Protein 1UUF (pdb70)

Solvent-accessible surface area: 14751 Å² total

Radius of gyration: 19.82 Å; Cα contacts (8 Å, |Δi|>4): 837; chains: 1; bounding box: 58×43×38 Å

B-factor: mean 20.44, std 9.63, range [7.84, 55.76]

Nearest PDB structures (foldseek):
  1uuf-assembly1_A-2  TM=1.003E+00  e=2.269E-80  Escherichia coli K-12
  3two-assembly1_A  TM=9.175E-01  e=3.185E-41  Helicobacter pylori 51
  5h82-assembly1_A  TM=9.404E-01  e=6.964E-40  Catharanthus roseus
  7c2o-assembly1_B  TM=9.247E-01  e=2.073E-38  Candida parapsilosis
  1piw-assembly1_A  TM=9.003E-01  e=1.075E-36  Saccharomyces cerevisiae

Secondary structure (P-SEA, 3-state):
cbbbbbccccccccccccccccccccbbbbcccbbbbcaaaaaaaccccccccccbbbbcbbbbbbcccccccccccccccccccccccccccccccccccccccccccccccccccccccbbbcccccccccccccbbbbccccccccccccccccccaaaaaaaaacccccbbbbbccccaaaaaaaaaaaaaccbbbbbbccccaaaaaaaaccccccccccaaaaaaacccccbbbbccccccaaaaaaaaccccbbbbbcccccaaaaaaccccccccccccaaaaaaaaaaaaaaccccbbbbbcccaaaaaaaaaaacccccbbbbcccccc

Foldseek 3Di:
DWFWFAFALPGFIDIDDDDADDAAQQKWKWFWQKFWDDVVLNCQSHPPPPLHDPRAADTFLTWGFTCQHHNNHDPDDGGFIKHAGQFQDAPCPDPCNVVLFRVPGPQTQTQFRGADPDPPGTHHHDRARMYMGRVLRMAGFPAPPVCRQLASLCRFLVQLLLVVCVVLPQAAPFEEEEEDDASNRLNNQLNSQLRHHQYEYEAQDPVCQVVSVVSRHNYYANVVDPVRLVVQFQPHQEYEYADQDDDPVASVLRSHHQQHEYEYRHVHDVVSCVVRVYYYYYTGRGGRVVSNVSSVSCNVVVHGADEDEDESVCVSVVSVCSVVCNTSYIYMYRSVNSD

InterPro domains:
  IPR002328 Alcohol dehydrogenase, zinc-type, conserved site [PS00059] (61-75)
  IPR011032 GroES-like superfamily [SSF50129] (4-171)
  IPR013149 Alcohol dehydrogenase-like, C-terminal [PF00107] (185-308)
  IPR013154 Alcohol dehydrogenase-like, N-terminal [PF08240] (26-143)
  IPR020843 Enoylreductase domain [SM00829] (7-342)
  IPR029752 D-isomer specific 2-hydroxyacid dehydrogenase, NAD-binding domain conserved site 1 [PS00065] (178-205)
  IPR036291 NAD(P)-binding domain superfamily [SSF51735] (151-312)
  IPR047109 Cinnamyl alcohol dehydrogenase-like [PTHR42683] (8-344)
  IPR047109 Cinnamyl alcohol dehydrogenase-like [cd05283] (4-343)

Structure (mmCIF, N/CA/C/O backbone):
data_1UUF
#
_entry.id   1UUF
#
_cell.length_a   69.536
_cell.length_b   78.805
_cell.length_c   70.685
_cell.angle_alpha   90.00
_cell.angle_beta   109.60
_cell.angle_gamma   90.00
#
_symmetry.space_group_name_H-M   'C 1 2 1'
#
loop_
_entity.id
_entity.type
_entity.pdbx_description
1 polymer 'ZINC-TYPE ALCOHOL DEHYDROGENASE-LIKE PROTEIN YAHK'
2 non-polymer 'ZINC ION'
3 water water
#
loop_
_atom_site.group_PDB
_atom_site.id
_atom_site.type_symbol
_atom_site.label_atom_id
_atom_site.label_alt_id
_atom_site.label_comp_id
_atom_site.label_asym_id
_atom_site.label_entity_id
_atom_site.label_seq_id
_atom_site.pdbx_PDB_ins_code
_atom_site.Cartn_x
_atom_site.Cartn_y
_atom_site.Cartn_z
_atom_site.occupancy
_atom_site.B_iso_or_equiv
_atom_site.auth_seq_id
_atom_site.auth_comp_id
_atom_site.auth_asym_id
_atom_site.auth_atom_id
_atom_site.pdbx_PDB_model_num
ATOM 1 N N . ILE A 1 23 ? -41.597 10.747 19.447 1.00 27.69 3 ILE A N 1
ATOM 2 C CA . ILE A 1 23 ? -40.144 10.477 19.666 1.00 24.48 3 ILE A CA 1
ATOM 3 C C . ILE A 1 23 ? -39.356 11.771 19.850 1.00 23.32 3 ILE A C 1
ATOM 4 O O . ILE A 1 23 ? -39.189 12.557 18.916 1.00 22.28 3 ILE A O 1
ATOM 9 N N . LYS A 1 24 ? -38.871 11.984 21.069 1.00 21.76 4 LYS A N 1
ATOM 10 C CA . LYS A 1 24 ? -38.114 13.184 21.383 1.00 21.16 4 LYS A CA 1
ATOM 11 C C . LYS A 1 24 ? -36.686 13.130 20.867 1.00 20.54 4 LYS A C 1
ATOM 12 O O . LYS A 1 24 ? -36.076 12.063 20.782 1.00 20.53 4 LYS A O 1
ATOM 18 N N . ALA A 1 25 ? -36.164 14.299 20.521 1.00 19.09 5 ALA A N 1
ATOM 19 C CA . ALA A 1 25 ? -34.812 14.420 20.009 1.00 19.49 5 ALA A CA 1
ATOM 20 C C . ALA A 1 25 ? -34.321 15.843 20.203 1.00 20.79 5 ALA A C 1
ATOM 21 O O . ALA A 1 25 ? -35.048 16.708 20.702 1.00 21.84 5 ALA A O 1
ATOM 23 N N . VAL A 1 26 ? -33.076 16.075 19.813 1.00 19.92 6 VAL A N 1
ATOM 24 C CA . VAL A 1 26 ? -32.470 17.391 19.900 1.00 20.31 6 VAL A CA 1
ATOM 25 C C . VAL A 1 26 ? -31.810 17.656 18.554 1.00 20.86 6 VAL A C 1
ATOM 26 O O . VAL A 1 26 ? -31.030 16.840 18.067 1.00 19.84 6 VAL A O 1
ATOM 30 N N . GLY A 1 27 ? -32.143 18.789 17.947 1.00 19.87 7 GLY A N 1
ATOM 31 C CA . GLY A 1 27 ? -31.570 19.129 16.658 1.00 20.76 7 GLY A CA 1
ATOM 32 C C . GLY A 1 27 ? -31.596 20.622 16.406 1.00 21.77 7 GLY A C 1
ATOM 33 O O . GLY A 1 27 ? -32.002 21.396 17.275 1.00 22.54 7 GLY A O 1
ATOM 34 N N . ALA A 1 28 ? -31.172 21.028 15.214 1.00 21.27 8 ALA A N 1
ATOM 35 C CA . ALA A 1 28 ? -31.141 22.440 14.853 1.00 23.05 8 ALA A CA 1
ATOM 36 C C . ALA A 1 28 ? -32.019 22.733 13.642 1.00 24.96 8 ALA A C 1
ATOM 37 O O . ALA A 1 28 ? -32.223 21.870 12.790 1.00 24.29 8 ALA A O 1
ATOM 39 N N . TYR A 1 29 ? -32.537 23.955 13.572 1.00 26.72 9 TYR A N 1
ATOM 40 C CA . TYR A 1 29 ? -33.376 24.364 12.453 1.00 29.28 9 TYR A CA 1
ATOM 41 C C . TYR A 1 29 ? -32.572 25.141 11.409 1.00 30.82 9 TYR A C 1
ATOM 42 O O . TYR A 1 29 ? -32.968 25.221 10.245 1.00 32.51 9 TYR A O 1
ATOM 51 N N . SER A 1 30 ? -31.445 25.711 11.829 1.00 32.07 10 SER A N 1
ATOM 52 C CA . SER A 1 30 ? -30.569 26.457 10.928 1.00 33.81 10 SER A CA 1
ATOM 53 C C . SER A 1 30 ? -29.137 26.375 11.448 1.00 34.52 10 SER A C 1
ATOM 54 O O . SER A 1 30 ? -28.904 25.961 12.583 1.00 33.96 10 SER A O 1
ATOM 57 N N . ALA A 1 31 ? -28.182 26.776 10.617 1.00 35.19 11 ALA A N 1
ATOM 58 C CA . ALA A 1 31 ? -26.773 26.730 10.989 1.00 36.16 11 ALA A CA 1
ATOM 59 C C . ALA A 1 31 ? -26.424 27.646 12.160 1.00 36.41 11 ALA A C 1
ATOM 60 O O . ALA A 1 31 ? -25.477 27.379 12.901 1.00 36.93 11 ALA A O 1
ATOM 62 N N . LYS A 1 32 ? -27.191 28.717 12.330 1.00 35.48 12 LYS A N 1
ATOM 63 C CA . LYS A 1 32 ? -26.936 29.670 13.406 1.00 35.22 12 LYS A CA 1
ATOM 64 C C . LYS A 1 32 ? -27.801 29.463 14.641 1.00 33.83 12 LYS A C 1
ATOM 65 O O . LYS A 1 32 ? -27.707 30.223 15.605 1.00 34.08 12 LYS A O 1
ATOM 71 N N . GLN A 1 33 ? -28.643 28.436 14.616 1.00 32.26 13 GLN A N 1
ATOM 72 C CA . GLN A 1 33 ? -29.516 28.149 15.748 1.00 30.19 13 GLN A CA 1
ATOM 73 C C . GLN A 1 33 ? -28.968 27.016 16.602 1.00 29.51 13 GLN A C 1
ATOM 74 O O . GLN A 1 33 ? -28.619 25.954 16.089 1.00 28.21 13 GLN A O 1
ATOM 80 N N . PRO A 1 34 ? -28.866 27.239 17.921 1.00 28.11 14 PRO A N 1
ATOM 81 C CA . PRO A 1 34 ? -28.356 26.204 18.824 1.00 27.25 14 PRO A CA 1
ATOM 82 C C . PRO A 1 34 ? -29.298 25.006 18.834 1.00 26.32 14 PRO A C 1
ATOM 83 O O . PRO A 1 34 ? -30.482 25.138 18.521 1.00 24.55 14 PRO A O 1
ATOM 87 N N . LEU A 1 35 ? -28.774 23.838 19.188 1.00 24.45 15 LEU A N 1
ATOM 88 C CA . LEU A 1 35 ? -29.596 22.638 19.242 1.00 23.96 15 LEU A CA 1
ATOM 89 C C . LEU A 1 35 ? -30.700 22.838 20.270 1.00 24.19 15 LEU A C 1
ATOM 90 O O . LEU A 1 35 ? -30.468 23.396 21.345 1.00 25.05 15 LEU A O 1
ATOM 95 N N . GLU A 1 36 ? -31.901 22.380 19.937 1.00 22.89 16 GLU A N 1
ATOM 96 C CA . GLU A 1 36 ? -33.044 22.514 20.829 1.00 23.18 16 GLU A CA 1
ATOM 97 C C . GLU A 1 36 ? -33.960 21.304 20.725 1.00 23.24 16 GLU A C 1
ATOM 98 O O . GLU A 1 36 ? -33.867 20.521 19.779 1.00 22.66 16 GLU A O 1
ATOM 104 N N . PRO A 1 37 ? -34.858 21.131 21.706 1.00 23.97 17 PRO A N 1
ATOM 105 C CA . PRO A 1 37 ? -35.788 20.001 21.702 1.00 24.57 17 PRO A CA 1
ATOM 106 C C . PRO A 1 37 ? -36.730 20.033 20.501 1.00 26.37 17 PRO A C 1
ATOM 107 O O . PRO A 1 37 ? -37.195 21.097 20.088 1.00 26.54 17 PRO A O 1
ATOM 111 N N . MET A 1 38 ? -36.998 18.860 19.939 1.00 25.84 18 MET A N 1
ATOM 112 C CA . MET A 1 38 ? -37.904 18.743 18.805 1.00 26.25 18 MET A CA 1
ATOM 113 C C . MET A 1 38 ? -38.403 17.314 18.681 1.00 26.50 18 MET A C 1
ATOM 114 O O . MET A 1 38 ? -37.701 16.366 19.036 1.00 26.11 18 MET A O 1
ATOM 119 N N . ASP A 1 39 ? -39.630 17.165 18.198 1.00 25.78 19 ASP A N 1
ATOM 120 C CA . ASP A 1 39 ? -40.219 15.848 18.014 1.00 26.15 19 ASP A CA 1
ATOM 121 C C . ASP A 1 39 ? -39.975 15.406 16.584 1.00 25.40 19 ASP A C 1
ATOM 122 O O . ASP A 1 39 ? -40.052 16.209 15.654 1.00 25.73 19 ASP A O 1
ATOM 127 N N . ILE A 1 40 ? -39.663 14.128 16.412 1.00 23.68 20 ILE A N 1
ATOM 128 C CA . ILE A 1 40 ? -39.424 13.582 15.086 1.00 21.39 20 ILE A CA 1
ATOM 129 C C . ILE A 1 40 ? -40.192 12.281 14.956 1.00 21.03 20 ILE A C 1
ATOM 130 O O . ILE A 1 40 ? -40.774 11.793 15.927 1.00 22.24 20 ILE A O 1
ATOM 135 N N . THR A 1 41 ? -40.203 11.717 13.755 1.00 21.04 21 THR A N 1
ATOM 136 C CA . THR A 1 41 ? -40.895 10.458 13.540 1.00 21.62 21 THR A CA 1
ATOM 137 C C . THR A 1 41 ? -39.906 9.421 13.026 1.00 20.30 21 THR A C 1
ATOM 138 O O . THR A 1 41 ? -38.842 9.767 12.512 1.00 18.82 21 THR A O 1
ATOM 142 N N . ARG A 1 42 ? -40.263 8.155 13.196 1.00 19.55 22 ARG A N 1
ATOM 143 C CA . ARG A 1 42 ? -39.452 7.032 12.741 1.00 19.98 22 ARG A CA 1
ATOM 144 C C . ARG A 1 42 ? -40.365 6.115 11.946 1.00 19.85 22 ARG A C 1
ATOM 145 O O . ARG A 1 42 ? -41.552 6.002 12.251 1.00 21.23 22 ARG A O 1
ATOM 153 N N . ARG A 1 43 ? -39.816 5.460 10.930 1.00 19.99 23 ARG A N 1
ATOM 154 C CA . ARG A 1 43 ? -40.607 4.546 10.122 1.00 19.24 23 ARG A CA 1
ATOM 155 C C . ARG A 1 43 ? -40.959 3.326 10.959 1.00 21.62 23 ARG A C 1
ATOM 156 O O . ARG A 1 43 ? -40.292 3.030 11.953 1.00 22.07 23 ARG A O 1
ATOM 164 N N . GLU A 1 44 ? -42.025 2.633 10.578 1.00 21.57 24 GLU A N 1
ATOM 165 C CA . GLU A 1 44 ? -42.409 1.419 11.281 1.00 23.86 24 GLU A CA 1
ATOM 166 C C . GLU A 1 44 ? -41.402 0.386 10.800 1.00 23.01 24 GLU A C 1
ATOM 167 O O . GLU A 1 44 ? -41.031 0.379 9.626 1.00 22.40 24 GLU A O 1
ATOM 173 N N . PRO A 1 45 ? -40.931 -0.487 11.699 1.00 23.17 25 PRO A N 1
ATOM 174 C CA . PRO A 1 45 ? -39.957 -1.516 11.329 1.00 22.51 25 PRO A CA 1
ATOM 175 C C . PRO A 1 45 ? -40.408 -2.405 10.171 1.00 22.66 25 PRO A C 1
ATOM 176 O O . PRO A 1 45 ? -41.490 -2.992 10.213 1.00 21.81 25 PRO A O 1
ATOM 180 N N . GLY A 1 46 ? -39.571 -2.488 9.142 1.00 21.11 26 GLY A N 1
ATOM 181 C CA . GLY A 1 46 ? -39.872 -3.323 7.993 1.00 22.67 26 GLY A CA 1
ATOM 182 C C . GLY A 1 46 ? -39.382 -4.734 8.265 1.00 22.07 26 GLY A C 1
ATOM 183 O O . GLY A 1 46 ? -38.815 -4.987 9.327 1.00 23.17 26 GLY A O 1
ATOM 184 N N . PRO A 1 47 ? -39.566 -5.675 7.328 1.00 22.80 27 PRO A N 1
ATOM 185 C CA . PRO A 1 47 ? -39.118 -7.055 7.540 1.00 21.64 27 PRO A CA 1
ATOM 186 C C . PRO A 1 47 ? -37.647 -7.243 7.919 1.00 20.42 27 PRO A C 1
ATOM 187 O O . PRO A 1 47 ? -37.312 -8.181 8.638 1.00 21.23 27 PRO A O 1
ATOM 191 N N . ASN A 1 48 ? -36.775 -6.359 7.442 1.00 19.65 28 ASN A N 1
ATOM 192 C CA . ASN A 1 48 ? -35.349 -6.465 7.754 1.00 19.85 28 ASN A CA 1
ATOM 193 C C . ASN A 1 48 ? -34.880 -5.433 8.777 1.00 18.72 28 ASN A C 1
ATOM 194 O O . ASN A 1 48 ? -33.681 -5.339 9.059 1.00 17.99 28 ASN A O 1
ATOM 199 N N . ASP A 1 49 ? -35.816 -4.671 9.336 1.00 17.17 29 ASP A N 1
ATOM 200 C CA . ASP A 1 49 ? -35.478 -3.625 10.301 1.00 17.83 29 ASP A CA 1
ATOM 201 C C . ASP A 1 49 ? -35.393 -4.004 11.771 1.00 17.41 29 ASP A C 1
ATOM 202 O O . ASP A 1 49 ? -36.044 -4.937 12.240 1.00 17.15 29 ASP A O 1
ATOM 207 N N . VAL A 1 50 ? -34.582 -3.234 12.491 1.00 15.17 30 VAL A N 1
ATOM 208 C CA . VAL A 1 50 ? -34.383 -3.407 13.923 1.00 13.79 30 VAL A CA 1
ATOM 209 C C . VAL A 1 50 ? -34.769 -2.081 14.571 1.00 14.32 30 VAL A C 1
ATOM 210 O O . VAL A 1 50 ? -34.233 -1.028 14.207 1.00 14.12 30 VAL A O 1
ATOM 214 N N . LYS A 1 51 ? -35.714 -2.128 15.507 1.00 15.00 31 LYS A N 1
ATOM 215 C CA . LYS A 1 51 ? -36.156 -0.930 16.216 1.00 15.14 31 LYS A CA 1
ATOM 216 C C . LYS A 1 51 ? -35.341 -0.870 17.498 1.00 15.00 31 LYS A C 1
ATOM 217 O O . LYS A 1 51 ? -35.386 -1.792 18.308 1.00 16.71 31 LYS A O 1
ATOM 223 N N . ILE A 1 52 ? -34.618 0.229 17.681 1.00 14.28 32 ILE A N 1
ATOM 224 C CA . ILE A 1 52 ? -33.730 0.398 18.825 1.00 13.69 32 ILE A CA 1
ATOM 225 C C . ILE A 1 52 ? -34.082 1.538 19.769 1.00 14.02 32 ILE A C 1
ATOM 226 O O . ILE A 1 52 ? -34.317 2.665 19.332 1.00 15.02 32 ILE A O 1
ATOM 231 N N . GLU A 1 53 ? -34.108 1.236 21.065 1.00 15.52 33 GLU A N 1
ATOM 232 C CA . GLU A 1 53 ? -34.364 2.239 22.091 1.00 15.35 33 GLU A CA 1
ATOM 233 C C . GLU A 1 53 ? -32.958 2.721 22.436 1.00 14.97 33 GLU A C 1
ATOM 234 O O . GLU A 1 53 ? -32.172 1.984 23.035 1.00 15.25 33 GLU A O 1
ATOM 240 N N . ILE A 1 54 ? -32.634 3.945 22.039 1.00 14.60 34 ILE A N 1
ATOM 241 C CA . ILE A 1 54 ? -31.302 4.487 22.278 1.00 12.45 34 ILE A CA 1
ATOM 242 C C . ILE A 1 54 ? -31.018 4.817 23.736 1.00 13.48 34 ILE A C 1
ATOM 243 O O . ILE A 1 54 ? -31.763 5.556 24.382 1.00 14.20 34 ILE A O 1
ATOM 248 N N . ALA A 1 55 ? -29.928 4.259 24.254 1.00 12.44 35 ALA A N 1
ATOM 249 C CA . ALA A 1 55 ? -29.544 4.500 25.636 1.00 11.78 35 ALA A CA 1
ATOM 250 C C . ALA A 1 55 ? -28.545 5.644 25.708 1.00 11.42 35 ALA A C 1
ATOM 251 O O . ALA A 1 55 ? -28.686 6.550 26.531 1.00 10.86 35 ALA A O 1
ATOM 253 N N . TYR A 1 56 ? -27.538 5.604 24.840 1.00 10.80 36 TYR A N 1
ATOM 254 C CA . TYR A 1 56 ? -26.514 6.641 24.819 1.00 10.91 36 TYR A CA 1
ATOM 255 C C . TYR A 1 56 ? -26.053 6.967 23.408 1.00 9.99 36 TYR A C 1
ATOM 256 O O . TYR A 1 56 ? -26.149 6.140 22.501 1.00 11.28 36 TYR A O 1
ATOM 265 N N . CYS A 1 57 ? -25.549 8.183 23.231 1.00 10.87 37 CYS A N 1
ATOM 266 C CA . CYS A 1 57 ? -25.038 8.607 21.935 1.00 10.62 37 CYS A CA 1
ATOM 267 C C . CYS A 1 57 ? -23.813 9.487 22.133 1.00 10.98 37 CYS A C 1
ATOM 268 O O . CYS A 1 57 ? -23.883 10.521 22.796 1.00 11.33 37 CYS A O 1
ATOM 271 N N . GLY A 1 58 ? -22.690 9.063 21.563 1.00 9.86 38 GLY A N 1
ATOM 272 C CA . GLY A 1 58 ? -21.467 9.833 21.675 1.00 10.87 38 GLY A CA 1
ATOM 273 C C . GLY A 1 58 ? -21.555 11.098 20.842 1.00 11.70 38 GLY A C 1
ATOM 274 O O . GLY A 1 58 ? -22.283 11.146 19.850 1.00 12.43 38 GLY A O 1
ATOM 275 N N . VAL A 1 59 ? -20.828 12.130 21.252 1.00 12.30 39 VAL A N 1
ATOM 276 C CA . VAL A 1 59 ? -20.832 13.392 20.525 1.00 13.34 39 VAL A CA 1
ATOM 277 C C . VAL A 1 59 ? -19.552 13.468 19.697 1.00 14.03 39 VAL A C 1
ATOM 278 O O . VAL A 1 59 ? -18.444 13.464 20.236 1.00 13.85 39 VAL A O 1
ATOM 282 N N . CYS A 1 60 ? -19.723 13.526 18.379 1.00 13.99 40 CYS A N 1
ATOM 283 C CA . CYS A 1 60 ? -18.603 13.560 17.439 1.00 14.29 40 CYS A CA 1
ATOM 284 C C . CYS A 1 60 ? -18.430 14.942 16.819 1.00 16.32 40 CYS A C 1
ATOM 285 O O . CYS A 1 60 ? -19.392 15.700 16.697 1.00 16.16 40 CYS A O 1
ATOM 288 N N . HIS A 1 61 ? -17.204 15.274 16.433 1.00 17.56 41 HIS A N 1
ATOM 289 C CA . HIS A 1 61 ? -16.960 16.568 15.812 1.00 18.74 41 HIS A CA 1
ATOM 290 C C . HIS A 1 61 ? -17.767 16.705 14.524 1.00 18.23 41 HIS A C 1
ATOM 291 O O . HIS A 1 61 ? -18.077 17.816 14.094 1.00 18.41 41 HIS A O 1
ATOM 298 N N . SER A 1 62 ? -18.114 15.581 13.905 1.00 17.40 42 SER A N 1
ATOM 299 C CA . SER A 1 62 ? -18.902 15.646 12.683 1.00 16.56 42 SER A CA 1
ATOM 300 C C . SER A 1 62 ? -20.301 16.174 12.974 1.00 16.35 42 SER A C 1
ATOM 301 O O . SER A 1 62 ? -20.938 16.770 12.101 1.00 17.30 42 SER A O 1
ATOM 304 N N . ASP A 1 63 ? -20.781 15.960 14.199 1.00 13.99 43 ASP A N 1
ATOM 305 C CA . ASP A 1 63 ? -22.107 16.441 14.581 1.00 15.36 43 ASP A CA 1
ATOM 306 C C . ASP A 1 63 ? -22.058 17.964 14.616 1.00 16.67 43 ASP A C 1
ATOM 307 O O . ASP A 1 63 ? -22.925 18.646 14.073 1.00 16.54 43 ASP A O 1
ATOM 312 N N . LEU A 1 64 ? -21.026 18.478 15.276 1.00 18.19 44 LEU A N 1
ATOM 313 C CA . LEU A 1 64 ? -20.816 19.910 15.419 1.00 21.10 44 LEU A CA 1
ATOM 314 C C . LEU A 1 64 ? -20.706 20.563 14.046 1.00 22.26 44 LEU A C 1
ATOM 315 O O . LEU A 1 64 ? -21.407 21.531 13.748 1.00 23.60 44 LEU A O 1
ATOM 320 N N . HIS A 1 65 ? -19.826 20.019 13.212 1.00 23.04 45 HIS A N 1
ATOM 321 C CA . HIS A 1 65 ? -19.616 20.532 11.862 1.00 24.52 45 HIS A CA 1
ATOM 322 C C . HIS A 1 65 ? -20.921 20.567 11.070 1.00 25.68 45 HIS A C 1
ATOM 323 O O . HIS A 1 65 ? -21.236 21.563 10.420 1.00 24.83 45 HIS A O 1
ATOM 330 N N . GLN A 1 66 ? -21.686 19.483 11.142 1.00 25.50 46 GLN A N 1
ATOM 331 C CA . GLN A 1 66 ? -22.949 19.381 10.420 1.00 26.13 46 GLN A CA 1
ATOM 332 C C . GLN A 1 66 ? -23.951 20.479 10.777 1.00 27.67 46 GLN A C 1
ATOM 333 O O . GLN A 1 66 ? -24.581 21.060 9.896 1.00 26.46 46 GLN A O 1
ATOM 339 N N . VAL A 1 67 ? -24.103 20.767 12.066 1.00 29.01 47 VAL A N 1
ATOM 340 C CA . VAL A 1 67 ? -25.060 21.785 12.491 1.00 31.08 47 VAL A CA 1
ATOM 341 C C . VAL A 1 67 ? -24.556 23.226 12.468 1.00 33.04 47 VAL A C 1
ATOM 342 O O . VAL A 1 67 ? -25.345 24.157 12.634 1.00 34.58 47 VAL A O 1
ATOM 346 N N . ARG A 1 68 ? -23.260 23.421 12.258 1.00 33.37 48 ARG A N 1
ATOM 347 C CA . ARG A 1 68 ? -22.719 24.774 12.235 1.00 35.97 48 ARG A CA 1
ATOM 348 C C . ARG A 1 68 ? -22.105 25.202 10.905 1.00 38.05 48 ARG A C 1
ATOM 349 O O . ARG A 1 68 ? -22.256 26.352 10.490 1.00 38.80 48 ARG A O 1
ATOM 357 N N . SER A 1 69 ? -21.417 24.283 10.235 1.00 39.94 49 SER A N 1
ATOM 358 C CA . SER A 1 69 ? -20.781 24.599 8.961 1.00 41.62 49 SER A CA 1
ATOM 359 C C . SER A 1 69 ? -21.783 25.070 7.913 1.00 42.76 49 SER A C 1
ATOM 360 O O . SER A 1 69 ? -22.865 24.499 7.766 1.00 42.01 49 SER A O 1
ATOM 363 N N . GLU A 1 70 ? -21.410 26.120 7.189 1.00 44.46 50 GLU A N 1
ATOM 364 C CA . GLU A 1 70 ? -22.260 26.680 6.147 1.00 45.78 50 GLU A CA 1
ATOM 365 C C . GLU A 1 70 ? -22.212 25.802 4.902 1.00 45.59 50 GLU A C 1
ATOM 366 O O . GLU A 1 70 ? -23.186 25.711 4.153 1.00 45.61 50 GLU A O 1
ATOM 372 N N . TRP A 1 71 ? -21.071 25.155 4.691 1.00 45.44 51 TRP A N 1
ATOM 373 C CA . TRP A 1 71 ? -20.875 24.301 3.527 1.00 45.44 51 TRP A CA 1
ATOM 374 C C . TRP A 1 71 ? -20.806 22.821 3.885 1.00 44.33 51 TRP A C 1
ATOM 375 O O . TRP A 1 71 ? -19.835 22.135 3.561 1.00 44.45 51 TRP A O 1
ATOM 386 N N . ALA A 1 72 ? -21.843 22.334 4.558 1.00 42.60 52 ALA A N 1
ATOM 387 C CA . ALA A 1 72 ? -21.909 20.935 4.949 1.00 40.58 52 ALA A CA 1
ATOM 388 C C . ALA A 1 72 ? -23.075 20.272 4.227 1.00 39.17 52 ALA A C 1
ATOM 389 O O . ALA A 1 72 ? -23.377 19.100 4.458 1.00 39.38 52 ALA A O 1
ATOM 391 N N . GLY A 1 73 ? -23.722 21.031 3.345 1.00 36.37 53 GLY A N 1
ATOM 392 C CA . GLY A 1 73 ? -24.857 20.506 2.610 1.00 33.47 53 GLY A CA 1
ATOM 393 C C . GLY A 1 73 ? -25.903 20.000 3.582 1.00 31.20 53 GLY A C 1
ATOM 394 O O . GLY A 1 73 ? -26.616 19.036 3.305 1.00 30.08 53 GLY A O 1
ATOM 395 N N . THR A 1 74 ? -25.993 20.662 4.730 1.00 28.86 54 THR A N 1
ATOM 396 C CA . THR A 1 74 ? -26.938 20.278 5.765 1.00 27.72 54 THR A CA 1
ATOM 397 C C . THR A 1 74 ? -28.390 20.582 5.430 1.00 28.62 54 THR A C 1
ATOM 398 O O . THR A 1 74 ? -28.730 21.684 4.991 1.00 27.33 54 THR A O 1
ATOM 402 N N . VAL A 1 75 ? -29.242 19.586 5.642 1.00 27.30 55 VAL A N 1
ATOM 403 C CA . VAL A 1 75 ? -30.669 19.718 5.405 1.00 27.68 55 VAL A CA 1
ATOM 404 C C . VAL A 1 75 ? -31.318 19.809 6.779 1.00 27.28 55 VAL A C 1
ATOM 405 O O . VAL A 1 75 ? -31.009 19.017 7.670 1.00 25.25 55 VAL A O 1
ATOM 409 N N . TYR A 1 76 ? -32.210 20.777 6.954 1.00 26.88 56 TYR A N 1
ATOM 410 C CA . TYR A 1 76 ? -32.872 20.955 8.238 1.00 27.37 56 TYR A CA 1
ATOM 411 C C . TYR A 1 76 ? -34.319 20.481 8.236 1.00 27.12 56 TYR A C 1
ATOM 412 O O . TYR A 1 76 ? -34.978 20.465 7.195 1.00 28.27 56 TYR A O 1
ATOM 421 N N . PRO A 1 77 ? -34.830 20.078 9.411 1.00 25.67 57 PRO A N 1
ATOM 422 C CA . PRO A 1 77 ? -34.081 20.071 10.673 1.00 24.27 57 PRO A CA 1
ATOM 423 C C . PRO A 1 77 ? -32.937 19.062 10.662 1.00 23.16 57 PRO A C 1
ATOM 424 O O . PRO A 1 77 ? -33.005 18.042 9.974 1.00 22.44 57 PRO A O 1
ATOM 428 N N . CYS A 1 78 ? -31.882 19.360 11.412 1.00 19.84 58 CYS A N 1
ATOM 429 C CA . CYS A 1 78 ? -30.738 18.467 11.490 1.00 18.69 58 CYS A CA 1
ATOM 430 C C . CYS A 1 78 ? -30.620 17.856 12.878 1.00 18.25 58 CYS A C 1
ATOM 431 O O . CYS A 1 78 ? -30.483 18.572 13.868 1.00 17.08 58 CYS A O 1
ATOM 434 N N . VAL A 1 79 ? -30.678 16.528 12.943 1.00 16.41 59 VAL A N 1
ATOM 435 C CA . VAL A 1 79 ? -30.554 15.813 14.207 1.00 15.33 59 VAL A CA 1
ATOM 436 C C . VAL A 1 79 ? -29.305 14.952 14.071 1.00 14.44 59 VAL A C 1
ATOM 437 O O . VAL A 1 79 ? -29.340 13.886 13.452 1.00 14.04 59 VAL A O 1
ATOM 441 N N . PRO A 1 80 ? -28.179 15.421 14.628 1.00 14.50 60 PRO A N 1
ATOM 442 C CA . PRO A 1 80 ? -26.905 14.699 14.567 1.00 13.54 60 PRO A CA 1
ATOM 443 C C . PRO A 1 80 ? -26.861 13.468 15.463 1.00 12.72 60 PRO 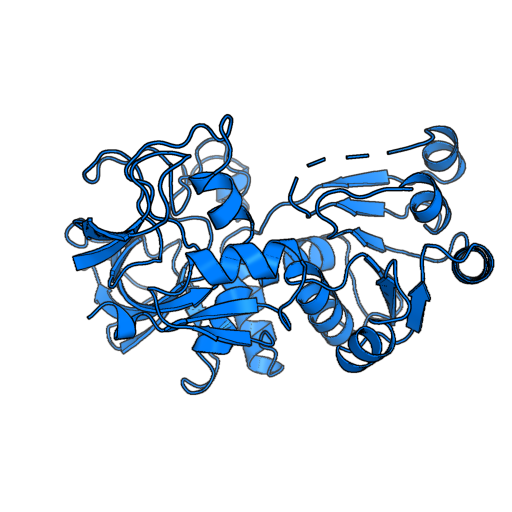A C 1
ATOM 444 O O . PRO A 1 80 ? -27.880 13.026 15.997 1.00 10.82 60 PRO A O 1
ATOM 448 N N . GLY A 1 81 ? -25.656 12.933 15.621 1.00 11.34 61 GLY A N 1
ATOM 449 C CA . GLY A 1 81 ? -25.455 11.766 16.457 1.00 11.08 61 GLY A CA 1
ATOM 450 C C . GLY A 1 81 ? -25.307 10.471 15.690 1.00 9.60 61 GLY A C 1
ATOM 451 O O . GLY A 1 81 ? -26.243 10.027 15.032 1.00 10.74 61 GLY A O 1
ATOM 452 N N . HIS A 1 82 ? -24.128 9.863 15.755 1.00 9.52 62 HIS A N 1
ATOM 453 C CA . HIS A 1 82 ? -23.929 8.589 15.083 1.00 10.99 62 HIS A CA 1
ATOM 454 C C . HIS A 1 82 ? -22.941 7.655 15.778 1.00 10.65 62 HIS A C 1
ATOM 455 O O . HIS A 1 82 ? -22.188 6.930 15.138 1.00 10.61 62 HIS A O 1
ATOM 462 N N . GLU A 1 83 ? -22.965 7.701 17.107 1.00 11.00 63 GLU A N 1
ATOM 463 C CA . GLU A 1 83 ? -22.157 6.843 17.970 1.00 10.66 63 GLU A CA 1
ATOM 464 C C . GLU A 1 83 ? -23.240 6.368 18.933 1.00 9.94 63 GLU A C 1
ATOM 465 O O . GLU A 1 83 ? -23.261 6.713 20.114 1.00 9.99 63 GLU A O 1
ATOM 471 N N . ILE A 1 84 ? -24.148 5.574 18.374 1.00 10.56 64 ILE A N 1
ATOM 472 C CA . ILE A 1 84 ? -25.335 5.062 19.055 1.00 10.37 64 ILE A CA 1
ATOM 473 C C . ILE A 1 84 ? -25.293 3.655 19.646 1.00 9.70 64 ILE A C 1
ATOM 474 O O . ILE A 1 84 ? -24.867 2.709 18.989 1.00 10.24 64 ILE A O 1
ATOM 479 N N . VAL A 1 85 ? -25.764 3.528 20.885 1.00 10.73 65 VAL A N 1
ATOM 480 C CA . VAL A 1 85 ? -25.867 2.227 21.538 1.00 9.89 65 VAL A CA 1
ATOM 481 C C . VAL A 1 85 ? -27.216 2.180 22.240 1.00 10.71 65 VAL A C 1
ATOM 482 O O . VAL A 1 85 ? -27.700 3.194 22.742 1.00 10.57 65 VAL A O 1
ATOM 486 N N . GLY A 1 86 ? -27.836 1.009 22.253 1.00 11.22 66 GLY A N 1
ATOM 487 C CA . GLY A 1 86 ? -29.131 0.886 22.895 1.00 12.90 66 GLY A CA 1
ATOM 488 C C . GLY A 1 86 ? -29.592 -0.552 22.964 1.00 13.81 66 GLY A C 1
ATOM 489 O O . GLY A 1 86 ? -28.785 -1.473 22.854 1.00 12.50 66 GLY A O 1
ATOM 490 N N . ARG A 1 87 ? -30.896 -0.743 23.128 1.00 14.25 67 ARG A N 1
ATOM 491 C CA . ARG A 1 87 ? -31.466 -2.080 23.223 1.00 16.38 67 ARG A CA 1
ATOM 492 C C . ARG A 1 87 ? -32.542 -2.298 22.166 1.00 15.92 67 ARG A C 1
ATOM 493 O O . ARG A 1 87 ? -33.329 -1.400 21.876 1.00 14.51 67 ARG A O 1
ATOM 501 N N . VAL A 1 88 ? -32.569 -3.494 21.591 1.00 13.84 68 VAL A N 1
ATOM 502 C CA . VAL A 1 88 ? -33.558 -3.817 20.570 1.00 15.23 68 VAL A CA 1
ATOM 503 C C . VAL A 1 88 ? -34.941 -3.901 21.206 1.00 16.94 68 VAL A C 1
ATOM 504 O O . VAL A 1 88 ? -35.135 -4.602 22.200 1.00 16.61 68 VAL A O 1
ATOM 508 N N . VAL A 1 89 ? -35.890 -3.166 20.632 1.00 18.43 69 VAL A N 1
ATOM 509 C CA . VAL A 1 89 ? -37.264 -3.146 21.123 1.00 20.90 69 VAL A CA 1
ATOM 510 C C . VAL A 1 89 ? -38.112 -4.121 20.313 1.00 21.36 69 VAL A C 1
ATOM 511 O O . VAL A 1 89 ? -38.971 -4.815 20.856 1.00 22.89 69 VAL A O 1
ATOM 515 N N . ALA A 1 90 ? -37.861 -4.168 19.010 1.00 21.30 70 ALA A N 1
ATOM 516 C CA . ALA A 1 90 ? -38.591 -5.057 18.119 1.00 21.25 70 ALA A CA 1
ATOM 517 C C . ALA A 1 90 ? -37.775 -5.303 16.858 1.00 22.31 70 ALA A C 1
ATOM 518 O O . ALA A 1 90 ? -36.843 -4.556 16.558 1.00 20.45 70 ALA A O 1
ATOM 520 N N . VAL A 1 91 ? -38.131 -6.352 16.122 1.00 20.26 71 VAL A N 1
ATOM 521 C CA . VAL A 1 91 ? -37.437 -6.696 14.888 1.00 21.74 71 VAL A CA 1
ATOM 522 C C . VAL A 1 91 ? -38.420 -7.161 13.821 1.00 22.53 71 VAL A C 1
ATOM 523 O O . VAL A 1 91 ? -39.477 -7.714 14.136 1.00 23.47 71 VAL A O 1
ATOM 527 N N . GLY A 1 92 ? -38.064 -6.929 12.561 1.00 23.35 72 GLY A N 1
ATOM 528 C CA . GLY A 1 92 ? -38.911 -7.349 11.459 1.00 24.11 72 GLY A CA 1
ATOM 529 C C . GLY A 1 92 ? -38.946 -8.863 11.407 1.00 26.43 72 GLY A C 1
ATOM 530 O O . GLY A 1 92 ? -38.105 -9.523 12.017 1.00 26.90 72 GLY A O 1
ATOM 531 N N . ASP A 1 93 ? -39.910 -9.419 10.680 1.00 27.37 73 ASP A N 1
ATOM 532 C CA . ASP A 1 93 ? -40.044 -10.868 10.578 1.00 29.70 73 ASP A CA 1
ATOM 533 C C . ASP A 1 93 ? -38.942 -11.556 9.771 1.00 29.76 73 ASP A C 1
ATOM 534 O O . ASP A 1 93 ? -38.864 -12.784 9.752 1.00 29.18 73 ASP A O 1
ATOM 539 N N . GLN A 1 94 ? -38.097 -10.774 9.103 1.00 28.80 74 GLN A N 1
ATOM 540 C CA . GLN A 1 94 ? -37.008 -11.341 8.312 1.00 28.79 74 GLN A CA 1
ATOM 541 C C . GLN A 1 94 ? -35.650 -11.163 8.986 1.00 27.35 74 GLN A C 1
ATOM 542 O O . GLN A 1 94 ? -34.635 -11.643 8.482 1.00 27.43 74 GLN A O 1
ATOM 548 N N . VAL A 1 95 ? -35.631 -10.469 10.120 1.00 25.37 75 VAL A N 1
ATOM 549 C CA . VAL A 1 95 ? -34.384 -10.248 10.845 1.00 23.39 75 VAL A CA 1
ATOM 550 C C . VAL A 1 95 ? -33.872 -11.562 11.423 1.00 23.84 75 VAL A C 1
ATOM 551 O O . VAL A 1 95 ? -34.615 -12.293 12.079 1.00 23.95 75 VAL A O 1
ATOM 555 N N . GLU A 1 96 ? -32.598 -11.856 11.185 1.00 23.45 76 GLU A N 1
ATOM 556 C CA . GLU A 1 96 ? -32.013 -13.104 11.669 1.00 25.28 76 GLU A CA 1
ATOM 557 C C . GLU A 1 96 ? -30.895 -12.911 12.687 1.00 23.89 76 GLU A C 1
ATOM 558 O O . GLU A 1 96 ? -30.568 -13.829 13.437 1.00 24.76 76 GLU A O 1
ATOM 564 N N . LYS A 1 97 ? -30.317 -11.715 12.716 1.00 21.49 77 LYS A N 1
ATOM 565 C CA . LYS A 1 97 ? -29.213 -11.418 13.623 1.00 20.73 77 LYS A CA 1
ATOM 566 C C . LYS A 1 97 ? -29.618 -10.981 15.026 1.00 19.54 77 LYS A C 1
ATOM 567 O O . LYS A 1 97 ? -28.912 -11.269 15.996 1.00 18.60 77 LYS A O 1
ATOM 573 N N . TYR A 1 98 ? -30.747 -10.289 15.139 1.00 18.76 78 TYR A N 1
ATOM 574 C CA . TYR A 1 98 ? -31.172 -9.763 16.429 1.00 17.25 78 TYR A CA 1
ATOM 575 C C . TYR A 1 98 ? -32.540 -10.158 16.956 1.00 17.27 78 TYR A C 1
ATOM 576 O O . TYR A 1 98 ? -33.407 -10.610 16.214 1.00 17.33 78 TYR A O 1
ATOM 585 N N . ALA A 1 99 ? -32.705 -9.962 18.261 1.00 17.26 79 ALA A N 1
ATOM 586 C CA . ALA A 1 99 ? -33.943 -10.262 18.964 1.00 17.93 79 ALA A CA 1
ATOM 587 C C . ALA A 1 99 ? -34.164 -9.213 20.053 1.00 19.36 79 ALA A C 1
ATOM 588 O O . ALA A 1 99 ? -33.214 -8.591 20.536 1.00 17.34 79 ALA A O 1
ATOM 590 N N . PRO A 1 100 ? -35.425 -8.996 20.452 1.00 19.99 80 PRO A N 1
ATOM 591 C CA . PRO A 1 100 ? -35.704 -8.007 21.495 1.00 20.48 80 PRO A CA 1
ATOM 592 C C . PRO A 1 100 ? -34.832 -8.275 22.716 1.00 20.28 80 PRO A C 1
ATOM 593 O O . PRO A 1 100 ? -34.643 -9.429 23.106 1.00 21.04 80 PRO A O 1
ATOM 597 N N . GLY A 1 101 ? -34.296 -7.212 23.306 1.00 19.62 81 GLY A N 1
ATOM 598 C CA . GLY A 1 101 ? -33.449 -7.360 24.476 1.00 19.72 81 GLY A CA 1
ATOM 599 C C . GLY A 1 101 ? -31.961 -7.257 24.186 1.00 18.97 81 GLY A C 1
ATOM 600 O O . GLY A 1 101 ? -31.170 -6.955 25.080 1.00 20.34 81 GLY A O 1
ATOM 601 N N . ASP A 1 102 ? -31.572 -7.507 22.940 1.00 17.07 82 ASP A N 1
ATOM 602 C CA . ASP A 1 102 ? -30.163 -7.437 22.559 1.00 16.47 82 ASP A CA 1
ATOM 603 C C . ASP A 1 102 ? -29.573 -6.040 22.712 1.00 15.75 82 ASP A C 1
ATOM 604 O O . ASP A 1 102 ? -30.253 -5.040 22.485 1.00 14.75 82 ASP A O 1
ATOM 609 N N . LEU A 1 103 ? -28.303 -5.985 23.103 1.00 14.54 83 LEU A N 1
ATOM 610 C CA . LEU A 1 103 ? -27.592 -4.718 23.223 1.00 13.61 83 LEU A CA 1
ATOM 611 C C . LEU A 1 103 ? -26.988 -4.521 21.840 1.00 12.21 83 LEU A C 1
ATOM 612 O O . LEU A 1 103 ? -26.272 -5.392 21.337 1.00 11.44 83 LEU A O 1
ATOM 617 N N . VAL A 1 104 ? -27.288 -3.387 21.217 1.00 12.58 84 VAL A N 1
ATOM 618 C CA . VAL A 1 104 ? -26.801 -3.120 19.869 1.00 10.56 84 VAL A CA 1
ATOM 619 C C . VAL A 1 104 ? -26.239 -1.725 19.678 1.00 10.19 84 VAL A C 1
ATOM 620 O O . VAL A 1 104 ? -26.415 -0.844 20.516 1.00 10.74 84 VAL A O 1
ATOM 624 N N . GLY A 1 105 ? -25.567 -1.536 18.549 1.00 10.77 85 GLY A N 1
ATOM 625 C CA . GLY A 1 105 ? -24.998 -0.241 18.243 1.00 10.32 85 GLY A CA 1
ATOM 626 C C . GLY A 1 105 ? -25.199 0.110 16.783 1.00 10.48 85 GLY A C 1
ATOM 627 O O . GLY A 1 105 ? -25.432 -0.766 15.947 1.00 10.78 85 GLY A O 1
ATOM 628 N N . VAL A 1 106 ? -25.131 1.406 16.492 1.00 9.48 86 VAL A N 1
ATOM 629 C CA . VAL A 1 106 ? -25.267 1.916 15.136 1.00 9.75 86 VAL A CA 1
ATOM 630 C C . VAL A 1 106 ? -24.205 2.993 14.987 1.00 9.59 86 VAL A C 1
ATOM 631 O O . VAL A 1 106 ? -24.021 3.817 15.888 1.00 9.64 86 VAL A O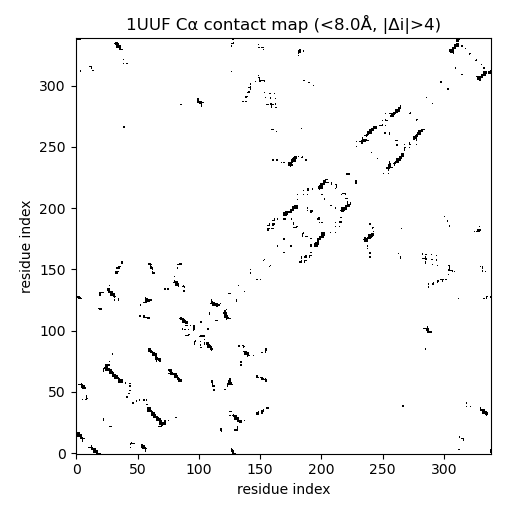 1
ATOM 635 N N . GLY A 1 107 ? -23.504 2.972 13.860 1.00 9.29 87 GLY A N 1
ATOM 636 C CA . GLY A 1 107 ? -22.462 3.952 13.606 1.00 10.27 87 GLY A CA 1
ATOM 637 C C . GLY A 1 107 ? -22.894 5.032 12.630 1.00 10.25 87 GLY A C 1
ATOM 638 O O . GLY A 1 107 ? -24.018 5.539 12.703 1.00 9.00 87 GLY A O 1
ATOM 639 N N . CYS A 1 108 ? -22.004 5.372 11.701 1.00 9.86 88 CYS A N 1
ATOM 640 C CA . CYS A 1 108 ? -22.268 6.419 10.714 1.00 11.43 88 CYS A CA 1
ATOM 641 C C . CYS A 1 108 ? -23.077 5.976 9.504 1.00 11.49 88 CYS A C 1
ATOM 642 O O . CYS A 1 108 ? -23.536 6.817 8.730 1.00 12.19 88 CYS A O 1
ATOM 645 N N . ILE A 1 109 ? -23.251 4.666 9.349 1.00 11.34 89 ILE A N 1
ATOM 646 C CA . ILE A 1 109 ? -23.969 4.095 8.207 1.00 11.39 89 ILE A CA 1
ATOM 647 C C . ILE A 1 109 ? -25.280 3.417 8.578 1.00 11.45 89 ILE A C 1
ATOM 648 O O . ILE A 1 109 ? -25.313 2.598 9.499 1.00 10.79 89 ILE A O 1
ATOM 653 N N . VAL A 1 110 ? -26.358 3.748 7.864 1.00 10.73 90 VAL A N 1
ATOM 654 C CA . VAL A 1 110 ? -27.641 3.091 8.111 1.00 11.06 90 VAL A CA 1
ATOM 655 C C . VAL A 1 110 ? -28.116 2.328 6.872 1.00 12.00 90 VAL A C 1
ATOM 656 O O . VAL A 1 110 ? -29.073 1.560 6.944 1.00 13.47 90 VAL A O 1
ATOM 660 N N . ASP A 1 111 ? -27.440 2.532 5.741 1.00 11.93 91 ASP A N 1
ATOM 661 C CA . ASP A 1 111 ? -27.782 1.814 4.512 1.00 13.60 91 ASP A CA 1
ATOM 662 C C . ASP A 1 111 ? -26.733 2.046 3.424 1.00 13.42 91 ASP A C 1
ATOM 663 O O . ASP A 1 111 ? -25.913 2.958 3.519 1.00 13.22 91 ASP A O 1
ATOM 668 N N . SER A 1 112 ? -26.737 1.188 2.410 1.00 12.63 92 SER A N 1
ATOM 669 C CA . SER A 1 112 ? -25.821 1.319 1.280 1.00 12.49 92 SER A CA 1
ATOM 670 C C . SER A 1 112 ? -26.456 0.587 0.097 1.00 13.09 92 SER A C 1
ATOM 671 O O . SER A 1 112 ? -27.482 -0.077 0.261 1.00 13.08 92 SER A O 1
ATOM 674 N N . CYS A 1 113 ? -25.868 0.700 -1.087 1.00 14.23 93 CYS A N 1
ATOM 675 C CA . CYS A 1 113 ? -26.465 0.061 -2.260 1.00 14.89 93 CYS A CA 1
ATOM 676 C C . CYS A 1 113 ? -26.472 -1.467 -2.198 1.00 16.22 93 CYS A C 1
ATOM 677 O O . CYS A 1 113 ? -27.345 -2.107 -2.777 1.00 15.88 93 CYS A O 1
ATOM 680 N N . LYS A 1 114 ? -25.504 -2.038 -1.485 1.00 17.00 94 LYS A N 1
ATOM 681 C CA . LYS A 1 114 ? -25.380 -3.485 -1.298 1.00 18.19 94 LYS A CA 1
ATOM 682 C C . LYS A 1 114 ? -24.961 -4.309 -2.508 1.00 18.88 94 LYS A C 1
ATOM 683 O O . LYS A 1 114 ? -24.877 -5.533 -2.409 1.00 20.77 94 LYS A O 1
ATOM 689 N N . HIS A 1 115 ? -24.694 -3.674 -3.644 1.00 17.83 95 HIS A N 1
ATOM 690 C CA . H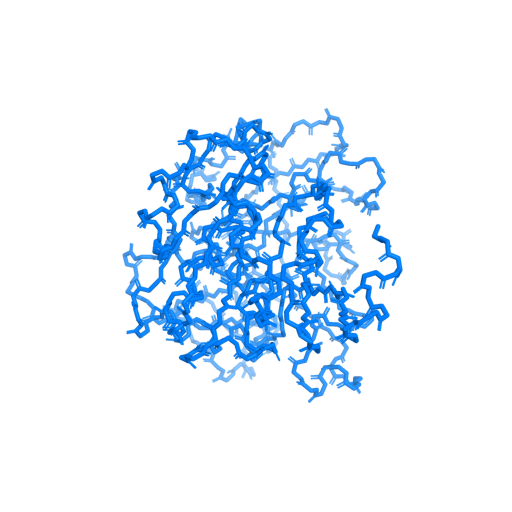IS A 1 115 ? -24.305 -4.455 -4.813 1.00 18.59 95 HIS A CA 1
ATOM 691 C C . HIS A 1 115 ? -23.065 -3.979 -5.560 1.00 18.58 95 HIS A C 1
ATOM 692 O O . HIS A 1 115 ? -22.706 -4.554 -6.587 1.00 21.14 95 HIS A O 1
ATOM 699 N N . CYS A 1 116 ? -22.405 -2.941 -5.055 1.00 17.93 96 CYS A N 1
ATOM 700 C CA . CYS A 1 116 ? -21.195 -2.443 -5.705 1.00 15.91 96 CYS A CA 1
ATOM 701 C C . CYS A 1 116 ? -19.991 -3.182 -5.127 1.00 16.22 96 CYS A C 1
ATOM 702 O O . CYS A 1 116 ? -20.118 -3.922 -4.150 1.00 15.88 96 CYS A O 1
ATOM 705 N N . GLU A 1 117 ? -18.823 -2.980 -5.725 1.00 16.31 97 GLU A N 1
ATOM 706 C CA . GLU A 1 117 ? -17.617 -3.648 -5.259 1.00 18.02 97 GLU A CA 1
ATOM 707 C C . GLU A 1 117 ? -17.337 -3.381 -3.779 1.00 17.19 97 GLU A C 1
ATOM 708 O O . GLU A 1 117 ? -16.966 -4.291 -3.038 1.00 17.39 97 GLU A O 1
ATOM 714 N N . GLU A 1 118 ? -17.519 -2.137 -3.350 1.00 14.98 98 GLU A N 1
ATOM 715 C CA . GLU A 1 118 ? -17.274 -1.775 -1.956 1.00 14.34 98 GLU A CA 1
ATOM 716 C C . GLU A 1 118 ? -18.199 -2.509 -0.988 1.00 13.41 98 GLU A C 1
ATOM 717 O O . GLU A 1 118 ? -17.745 -3.112 -0.023 1.00 12.38 98 GLU A O 1
ATOM 723 N N . CYS A 1 119 ? -19.500 -2.462 -1.248 1.00 13.55 99 CYS A N 1
ATOM 724 C CA . CYS A 1 119 ? -20.459 -3.134 -0.381 1.00 13.88 99 CYS A CA 1
ATOM 725 C C . CYS A 1 119 ? -20.217 -4.639 -0.329 1.00 15.09 99 CYS A C 1
ATOM 726 O O . CYS A 1 119 ? -20.296 -5.251 0.735 1.00 14.56 99 CYS A O 1
ATOM 729 N N . GLU A 1 120 ? -19.914 -5.234 -1.478 1.00 16.09 100 GLU A N 1
ATOM 730 C CA . GLU A 1 120 ? -19.669 -6.669 -1.533 1.00 18.22 100 GLU A CA 1
ATOM 731 C C . GLU A 1 120 ? -18.384 -7.057 -0.805 1.00 16.78 100 GLU A C 1
ATOM 732 O O . GLU A 1 120 ? -18.216 -8.208 -0.400 1.00 17.96 100 GLU A O 1
ATOM 738 N N . ASP A 1 121 ? -17.481 -6.098 -0.635 1.00 15.86 101 ASP A N 1
ATOM 739 C CA . ASP A 1 121 ? -16.227 -6.356 0.066 1.00 16.65 101 ASP A CA 1
ATOM 740 C C . ASP A 1 121 ? -16.332 -6.008 1.548 1.00 15.55 101 ASP A C 1
ATOM 741 O O . ASP A 1 121 ? -15.334 -6.048 2.268 1.00 17.12 101 ASP A O 1
ATOM 746 N N . GLY A 1 122 ? -17.532 -5.659 2.004 1.00 13.86 102 GLY A N 1
ATOM 747 C CA . GLY A 1 122 ? -17.699 -5.307 3.405 1.00 12.46 102 GLY A CA 1
ATOM 748 C C . GLY A 1 122 ? -17.197 -3.902 3.699 1.00 12.63 102 GLY A C 1
ATOM 749 O O . GLY A 1 122 ? -16.818 -3.586 4.831 1.00 13.23 102 GLY A O 1
ATOM 750 N N . LEU A 1 123 ? -17.192 -3.057 2.675 1.00 11.28 103 LEU A N 1
ATOM 751 C CA . LEU A 1 123 ? -16.743 -1.678 2.821 1.00 12.05 103 LEU A CA 1
ATOM 752 C C . LEU A 1 123 ? -17.879 -0.720 2.471 1.00 11.18 103 LEU A C 1
ATOM 753 O O . LEU A 1 123 ? -17.732 0.159 1.623 1.00 10.76 103 LEU A O 1
ATOM 758 N N . GLU A 1 124 ? -19.017 -0.897 3.133 1.00 12.01 104 GLU A N 1
ATOM 759 C CA . GLU A 1 124 ? -20.176 -0.048 2.883 1.00 10.69 104 GLU A CA 1
ATOM 760 C C . GLU A 1 124 ? -19.852 1.424 3.119 1.00 10.92 104 GLU A C 1
ATOM 761 O O . GLU A 1 124 ? -20.525 2.305 2.585 1.00 11.69 104 GLU A O 1
ATOM 767 N N . ASN A 1 125 ? -18.814 1.685 3.912 1.00 9.93 105 ASN A N 1
ATOM 768 C CA . ASN A 1 125 ? -18.397 3.053 4.213 1.00 10.60 105 ASN A CA 1
ATOM 769 C C . ASN A 1 125 ? -17.838 3.787 2.991 1.00 11.21 105 ASN A C 1
ATOM 770 O O . ASN A 1 125 ? -17.849 5.021 2.938 1.00 11.55 105 ASN A O 1
ATOM 775 N N . TYR A 1 126 ? -17.358 3.028 2.009 1.00 10.52 106 TYR A N 1
ATOM 776 C CA . TYR A 1 126 ? -16.809 3.620 0.796 1.00 11.98 106 TYR A CA 1
ATOM 777 C C . TYR A 1 126 ? -17.772 3.528 -0.386 1.00 11.97 106 TYR A C 1
ATOM 778 O O . TYR A 1 126 ? -17.408 3.823 -1.523 1.00 13.67 106 TYR A O 1
ATOM 787 N N . CYS A 1 127 ? -19.004 3.115 -0.115 1.00 12.63 107 CYS A N 1
ATOM 788 C CA . CYS A 1 127 ? -20.017 3.014 -1.162 1.00 12.60 107 CYS A CA 1
ATOM 789 C C . CYS A 1 127 ? -20.360 4.427 -1.637 1.00 14.20 107 CYS A C 1
ATOM 790 O O . CYS A 1 127 ? -20.487 5.342 -0.825 1.00 14.00 107 CYS A O 1
ATOM 793 N N . ASP A 1 128 ? -20.500 4.613 -2.948 1.00 16.43 108 ASP A N 1
ATOM 794 C CA . ASP A 1 128 ? -20.836 5.933 -3.481 1.00 18.22 108 ASP A CA 1
ATOM 795 C C . ASP A 1 128 ? -22.246 6.352 -3.111 1.00 18.68 108 ASP A C 1
ATOM 796 O O . ASP A 1 128 ? -22.593 7.533 -3.191 1.00 20.20 108 ASP A O 1
ATOM 801 N N . HIS A 1 129 ? -23.065 5.386 -2.716 1.00 17.86 109 HIS A N 1
ATOM 802 C CA . HIS A 1 129 ? -24.449 5.676 -2.375 1.00 18.70 109 HIS A CA 1
ATOM 803 C C . HIS A 1 129 ? -24.782 5.272 -0.952 1.00 18.29 109 HIS A C 1
ATOM 804 O O . HIS A 1 129 ? -25.893 4.839 -0.658 1.00 19.87 109 HIS A O 1
ATOM 811 N N . MET A 1 130 ? -23.805 5.422 -0.069 1.00 17.80 110 MET A N 1
ATOM 812 C CA . MET A 1 130 ? -23.997 5.083 1.328 1.00 18.97 110 MET A CA 1
ATOM 813 C C . MET A 1 130 ? -24.944 6.092 1.971 1.00 18.71 110 MET A C 1
ATOM 814 O O . MET A 1 130 ? -24.844 7.297 1.722 1.00 19.00 110 MET A O 1
ATOM 819 N N . THR A 1 131 ? -25.875 5.593 2.778 1.00 17.63 111 THR A N 1
ATOM 820 C CA . THR A 1 131 ? -26.827 6.451 3.473 1.00 17.91 111 THR A CA 1
ATOM 821 C C . THR A 1 131 ? -26.294 6.701 4.878 1.00 16.30 111 THR A C 1
ATOM 822 O O . THR A 1 131 ? -26.204 5.778 5.686 1.00 13.57 111 THR A O 1
ATOM 826 N N . GLY A 1 132 ? -25.929 7.948 5.158 1.00 15.64 112 GLY A N 1
ATOM 827 C CA . GLY A 1 132 ? -25.408 8.288 6.469 1.00 13.43 112 GLY A CA 1
ATOM 828 C C . GLY A 1 132 ? -26.498 8.327 7.521 1.00 13.51 112 GLY A C 1
ATOM 829 O O . GLY A 1 132 ? -27.657 8.609 7.224 1.00 13.13 112 GLY A O 1
ATOM 830 N N . THR A 1 133 ? -26.115 8.054 8.763 1.00 11.11 113 THR A N 1
ATOM 831 C CA . THR A 1 133 ? -27.048 8.042 9.878 1.00 11.79 113 THR A CA 1
ATOM 832 C C . THR A 1 133 ? -27.827 9.350 9.966 1.00 12.50 113 THR A C 1
ATOM 833 O O . THR A 1 133 ? -28.965 9.366 10.432 1.00 11.58 113 THR A O 1
ATOM 837 N N . TYR A 1 134 ? -27.209 10.444 9.531 1.00 13.80 114 TYR A N 1
ATOM 838 C CA . TYR A 1 134 ? -27.907 11.725 9.487 1.00 13.89 114 TYR A CA 1
ATOM 839 C C . TYR A 1 134 ? -27.490 12.534 8.262 1.00 15.57 114 TYR A C 1
ATOM 840 O O . TYR A 1 134 ? -26.360 12.421 7.784 1.00 14.91 114 TYR A O 1
ATOM 849 N N . ASN A 1 135 ? -28.445 13.300 7.739 1.00 16.51 115 ASN A N 1
ATOM 850 C CA . ASN A 1 135 ? -28.266 14.180 6.582 1.00 16.70 115 ASN A CA 1
ATOM 851 C C . ASN A 1 135 ? -28.278 13.541 5.192 1.00 18.61 115 ASN A C 1
ATOM 852 O O . ASN A 1 135 ? -27.920 14.195 4.213 1.00 20.15 115 ASN A O 1
ATOM 857 N N . SER A 1 136 ? -28.687 12.280 5.091 1.00 17.47 116 SER A N 1
ATOM 858 C CA . SER A 1 136 ? -28.734 11.620 3.788 1.00 16.92 116 SER A CA 1
ATOM 859 C C . SER A 1 136 ? -30.170 11.415 3.321 1.00 15.47 116 SER A C 1
ATOM 860 O O . SER A 1 136 ? -31.075 11.245 4.130 1.00 15.59 116 SER A O 1
ATOM 863 N N . PRO A 1 137 ? -30.400 11.434 1.998 1.00 16.43 117 PRO A N 1
ATOM 864 C CA . PRO A 1 137 ? -31.765 11.236 1.502 1.00 18.77 117 PRO A CA 1
ATOM 865 C C . PRO A 1 137 ? -32.315 9.854 1.852 1.00 18.94 117 PRO A C 1
ATOM 866 O O . PRO A 1 137 ? -31.589 8.858 1.822 1.00 20.75 117 PRO A O 1
ATOM 870 N N . THR A 1 138 ? -33.599 9.808 2.187 1.00 20.47 118 THR A N 1
ATOM 871 C CA . THR A 1 138 ? -34.274 8.567 2.556 1.00 22.78 118 THR A CA 1
ATOM 872 C C . THR A 1 138 ? -35.773 8.697 2.315 1.00 24.59 118 THR A C 1
ATOM 873 O O . THR A 1 138 ? -36.320 9.799 2.352 1.00 25.44 118 THR A O 1
ATOM 877 N N . PRO A 1 139 ? -36.458 7.572 2.049 1.00 25.64 119 PRO A N 1
ATOM 878 C CA . PRO A 1 139 ? -37.905 7.628 1.817 1.00 25.68 119 PRO A CA 1
ATOM 879 C C . PRO A 1 139 ? -38.656 7.996 3.099 1.00 26.69 119 PRO A C 1
ATOM 880 O O . PRO A 1 139 ? -39.784 8.488 3.054 1.00 25.95 119 PRO A O 1
ATOM 884 N N . ASP A 1 140 ? -38.011 7.763 4.240 1.00 25.59 120 ASP A N 1
ATOM 885 C CA . ASP A 1 140 ? -38.603 8.069 5.538 1.00 26.02 120 ASP A CA 1
ATOM 886 C C . ASP A 1 140 ? -38.781 9.569 5.710 1.00 25.83 120 ASP A C 1
ATOM 887 O O . ASP A 1 140 ? -37.931 10.355 5.294 1.00 25.06 120 ASP A O 1
ATOM 892 N N . GLU A 1 141 ? -39.883 9.965 6.338 1.00 28.09 121 GLU A N 1
ATOM 893 C CA . GLU A 1 141 ? -40.133 11.377 6.585 1.00 30.01 121 GLU A CA 1
ATOM 894 C C . GLU A 1 141 ? -39.027 11.831 7.533 1.00 29.04 121 GLU A C 1
ATOM 895 O O . GLU A 1 141 ? -38.596 11.062 8.392 1.00 29.93 121 GLU A O 1
ATOM 901 N N . PRO A 1 142 ? -38.561 13.083 7.404 1.00 28.60 122 PRO A N 1
ATOM 902 C CA . PRO A 1 142 ? -38.967 14.124 6.456 1.00 28.15 122 PRO A CA 1
ATOM 903 C C . PRO A 1 142 ? -38.156 14.197 5.157 1.00 27.31 122 PRO A C 1
ATOM 904 O O . PRO A 1 142 ? -38.037 15.269 4.563 1.00 28.88 122 PRO A O 1
ATOM 908 N N . GLY A 1 143 ? -37.589 13.077 4.718 1.00 25.22 123 GLY A N 1
ATOM 909 C CA . GLY A 1 143 ? -36.822 13.098 3.483 1.00 22.04 123 GLY A CA 1
ATOM 910 C C . GLY A 1 143 ? -35.325 12.911 3.641 1.00 21.47 123 GLY A C 1
ATOM 911 O O . GLY A 1 143 ? -34.628 12.594 2.676 1.00 19.94 123 GLY A O 1
ATOM 912 N N . HIS A 1 144 ? -34.821 13.133 4.850 1.00 20.53 124 HIS A N 1
ATOM 913 C CA . HIS A 1 144 ? -33.402 12.954 5.128 1.00 19.23 124 HIS A CA 1
ATOM 914 C C . HIS A 1 144 ? -33.268 12.270 6.485 1.00 18.17 124 HIS A C 1
ATOM 915 O O . HIS A 1 144 ? -34.141 12.397 7.342 1.00 18.38 124 HIS A O 1
ATOM 922 N N . THR A 1 145 ? -32.178 11.538 6.673 1.00 16.37 125 THR A N 1
ATOM 923 C CA . THR A 1 145 ? -31.973 10.807 7.915 1.00 13.82 125 THR A CA 1
ATOM 924 C C . THR A 1 145 ? -31.742 11.674 9.151 1.00 12.36 125 THR A C 1
ATOM 925 O O . THR A 1 145 ? -31.055 12.696 9.101 1.00 13.45 125 THR A O 1
ATOM 929 N N . LEU A 1 146 ? -32.346 11.250 10.255 1.00 13.26 126 LEU A N 1
ATOM 930 C CA . LEU A 1 146 ? -32.223 11.937 11.536 1.00 14.16 126 LEU A CA 1
ATOM 931 C C . LEU A 1 146 ? -31.409 11.008 12.436 1.00 13.34 126 LEU A C 1
ATOM 932 O O . LEU A 1 146 ? -31.726 9.826 12.555 1.00 13.86 126 LEU A O 1
ATOM 937 N N . GLY A 1 147 ? -30.371 11.559 13.063 1.00 13.51 127 GLY A N 1
ATOM 938 C CA . GLY A 1 147 ? -29.471 10.779 13.900 1.00 13.72 127 GLY A CA 1
ATOM 939 C C . GLY A 1 147 ? -29.823 10.295 15.296 1.00 13.23 127 GLY A C 1
ATOM 940 O O . GLY A 1 147 ? -30.987 10.205 15.684 1.00 13.69 127 GLY A O 1
ATOM 941 N N . GLY A 1 148 ? -28.768 9.993 16.052 1.00 11.65 128 GLY A N 1
ATOM 942 C CA . GLY A 1 148 ? -28.898 9.463 17.399 1.00 12.29 128 GLY A CA 1
ATOM 943 C C . GLY A 1 148 ? -29.215 10.375 18.567 1.00 13.63 128 GLY A C 1
ATOM 944 O O . GLY A 1 148 ? -29.312 9.892 19.696 1.00 12.80 128 GLY A O 1
ATOM 945 N N . TYR A 1 149 ? -29.348 11.677 18.334 1.00 11.86 129 TYR A N 1
ATOM 946 C CA . TYR A 1 149 ? -29.708 12.586 19.423 1.00 13.19 129 TYR A CA 1
ATOM 947 C C . TYR A 1 149 ? -31.218 12.434 19.557 1.00 13.95 129 TYR A C 1
ATOM 948 O O . TYR A 1 149 ? -31.962 13.416 19.498 1.00 15.33 129 TYR A O 1
ATOM 957 N N . SER A 1 150 ? -31.665 11.196 19.721 1.00 12.79 130 SER A N 1
ATOM 958 C CA . SER A 1 150 ? -33.087 10.904 19.822 1.00 14.77 130 SER A CA 1
ATOM 959 C C . SER A 1 150 ? -33.345 9.682 20.696 1.00 15.52 130 SER A C 1
ATOM 960 O O . SER A 1 150 ? -32.409 8.993 21.111 1.00 14.19 130 SER A O 1
ATOM 963 N N . GLN A 1 151 ? -34.619 9.411 20.964 1.00 14.79 131 GLN A N 1
ATOM 964 C CA . GLN A 1 151 ? -35.008 8.287 21.809 1.00 15.89 131 GLN A CA 1
ATOM 965 C C . GLN A 1 151 ? -34.994 6.931 21.118 1.00 15.65 131 GLN A C 1
ATOM 966 O O . GLN A 1 151 ? -34.757 5.910 21.763 1.00 14.01 131 GLN A O 1
ATOM 972 N N . GLN A 1 152 ? -35.274 6.921 19.817 1.00 15.86 132 GLN A N 1
ATOM 973 C CA . GLN A 1 152 ? -35.323 5.679 19.051 1.00 15.59 132 GLN A CA 1
ATOM 974 C C . GLN A 1 152 ? -34.816 5.849 17.625 1.00 13.66 132 GLN A C 1
ATOM 975 O O . GLN A 1 152 ? -34.774 6.954 17.093 1.00 13.59 132 GLN A O 1
ATOM 981 N N . ILE A 1 153 ? -34.422 4.735 17.015 1.00 14.04 133 ILE A N 1
ATOM 982 C CA . ILE A 1 153 ? -33.959 4.741 15.634 1.00 11.71 133 ILE A CA 1
ATOM 983 C C . ILE A 1 153 ? -34.293 3.367 15.059 1.00 13.42 133 ILE A C 1
ATOM 984 O O . ILE A 1 153 ? -34.336 2.380 15.793 1.00 12.69 133 ILE A O 1
ATOM 989 N N . VAL A 1 154 ? -34.580 3.314 13.760 1.00 11.84 134 VAL A N 1
ATOM 990 C CA . VAL A 1 154 ? -34.916 2.060 13.092 1.00 12.07 134 VAL A CA 1
ATOM 991 C C . VAL A 1 154 ? -33.908 1.866 11.967 1.00 12.01 134 VAL A C 1
ATOM 992 O O . VAL A 1 154 ? -33.780 2.712 11.082 1.00 14.33 134 VAL A O 1
ATOM 996 N N . VAL A 1 155 ? -33.192 0.747 12.006 1.00 12.04 135 VAL A N 1
ATOM 997 C CA . VAL A 1 155 ? -32.147 0.478 11.025 1.00 12.55 135 VAL A CA 1
ATOM 998 C C . VAL A 1 155 ? -32.190 -0.943 10.476 1.00 12.74 135 VAL A C 1
ATOM 999 O O . VAL A 1 155 ? -32.497 -1.890 11.202 1.00 13.28 135 VAL A O 1
ATOM 1003 N N . HIS A 1 156 ? -31.879 -1.074 9.188 1.00 13.67 136 HIS A N 1
ATOM 1004 C CA . HIS A 1 156 ? -31.825 -2.370 8.510 1.00 13.80 136 HIS A CA 1
ATOM 1005 C C . HIS A 1 156 ? -30.782 -3.175 9.291 1.00 14.99 136 HIS A C 1
ATOM 1006 O O . HIS A 1 156 ? -29.702 -2.661 9.576 1.00 14.71 136 HIS A O 1
ATOM 1013 N N . GLU A 1 157 ? -31.089 -4.427 9.630 1.00 14.64 137 GLU A N 1
ATOM 1014 C CA . GLU A 1 157 ? -30.164 -5.229 10.434 1.00 14.25 137 GLU A CA 1
ATOM 1015 C C . GLU A 1 157 ? -28.745 -5.384 9.898 1.00 12.84 137 GLU A C 1
ATOM 1016 O O . GLU A 1 157 ? -27.831 -5.670 10.671 1.00 12.87 137 GLU A O 1
ATOM 1022 N N . ARG A 1 158 ? -28.541 -5.198 8.599 1.00 13.88 138 ARG A N 1
ATOM 1023 C CA . ARG A 1 158 ? -27.191 -5.334 8.055 1.00 13.87 138 ARG A CA 1
ATOM 1024 C C . ARG A 1 158 ? -26.259 -4.274 8.632 1.00 13.60 138 ARG A C 1
ATOM 1025 O O . ARG A 1 158 ? -25.042 -4.470 8.703 1.00 13.03 138 ARG A O 1
ATOM 1033 N N . TYR A 1 159 ? -26.833 -3.158 9.068 1.00 11.67 139 TYR A N 1
ATOM 1034 C CA . TYR A 1 159 ? -26.030 -2.066 9.598 1.00 11.55 139 TYR A CA 1
ATOM 1035 C C . TYR A 1 159 ? -26.093 -1.896 11.107 1.00 11.00 139 TYR A C 1
ATOM 1036 O O . TYR A 1 159 ? -25.616 -0.898 11.646 1.00 13.74 139 TYR A O 1
ATOM 1045 N N . VAL A 1 160 ? -26.679 -2.873 11.788 1.00 9.96 140 VAL A N 1
ATOM 1046 C CA . VAL A 1 160 ? -26.776 -2.831 13.242 1.00 10.36 140 VAL A CA 1
ATOM 1047 C C . VAL A 1 160 ? -25.706 -3.767 13.788 1.00 10.91 140 VAL A C 1
ATOM 1048 O O . VAL A 1 160 ? -25.551 -4.884 13.296 1.00 13.00 140 VAL A O 1
ATOM 1052 N N . LEU A 1 161 ? -24.976 -3.304 14.797 1.00 11.27 141 LEU A N 1
ATOM 1053 C CA . LEU A 1 161 ? -23.897 -4.083 15.409 1.00 10.14 141 LEU A CA 1
ATOM 1054 C C . LEU A 1 161 ? -24.315 -4.667 16.749 1.00 9.10 141 LEU A C 1
ATOM 1055 O O . LEU A 1 161 ? -25.163 -4.109 17.433 1.00 11.13 141 LEU A O 1
ATOM 1060 N N . ARG A 1 162 ? -23.701 -5.786 17.127 1.00 10.77 142 ARG A N 1
ATOM 1061 C CA . ARG A 1 162 ? -24.008 -6.427 18.401 1.00 11.59 142 ARG A CA 1
ATOM 1062 C C . ARG A 1 162 ? -22.957 -6.036 19.439 1.00 11.98 142 ARG A C 1
ATOM 1063 O O . ARG A 1 162 ? -21.757 -6.152 19.183 1.00 12.00 142 ARG A O 1
ATOM 1071 N N . ILE A 1 163 ? -23.414 -5.565 20.598 1.00 9.80 143 ILE A N 1
ATOM 1072 C CA . ILE A 1 163 ? -22.519 -5.178 21.687 1.00 10.79 143 ILE A CA 1
ATOM 1073 C C . ILE A 1 163 ? -22.360 -6.365 22.632 1.00 12.81 143 ILE A C 1
ATOM 1074 O O . ILE A 1 163 ? -23.351 -6.942 23.083 1.00 12.43 143 ILE A O 1
ATOM 1079 N N . ARG A 1 164 ? -21.111 -6.723 22.920 1.00 13.62 144 ARG A N 1
ATOM 1080 C CA . ARG A 1 164 ? -20.805 -7.848 23.797 1.00 15.50 144 ARG A CA 1
ATOM 1081 C C . ARG A 1 164 ? -20.251 -7.411 25.156 1.00 16.33 144 ARG A C 1
ATOM 1082 O O . ARG A 1 164 ? -20.022 -8.244 26.039 1.00 16.83 144 ARG A O 1
ATOM 1090 N N . HIS A 1 165 ? -20.027 -6.111 25.317 1.00 14.10 145 HIS A N 1
ATOM 1091 C CA . HIS A 1 165 ? -19.536 -5.569 26.582 1.00 14.67 145 HIS A CA 1
ATOM 1092 C C . HIS A 1 165 ? -20.644 -5.716 27.620 1.00 15.43 145 HIS A C 1
ATOM 1093 O O . HIS A 1 165 ? -21.819 -5.827 27.268 1.00 16.37 145 HIS A O 1
ATOM 1100 N N . PRO A 1 166 ? -20.285 -5.714 28.914 1.00 16.35 146 PRO A N 1
ATOM 11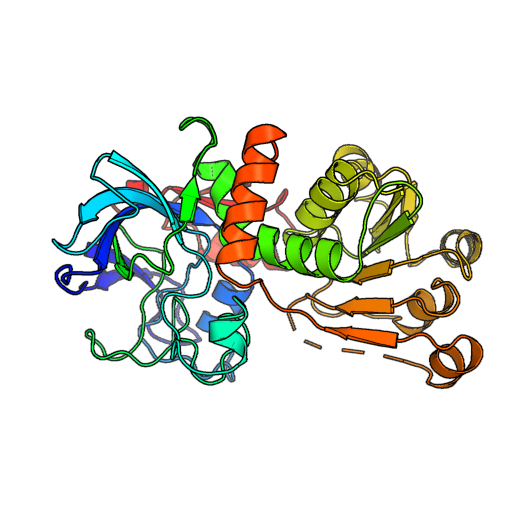01 C CA . PRO A 1 166 ? -21.309 -5.834 29.959 1.00 18.08 146 PRO A CA 1
ATOM 1102 C C . PRO A 1 166 ? -22.192 -4.591 29.859 1.00 18.40 146 PRO A C 1
ATOM 1103 O O . PRO A 1 166 ? -21.702 -3.515 29.515 1.00 18.29 146 PRO A O 1
ATOM 1107 N N . GLN A 1 167 ? -23.481 -4.720 30.160 1.00 18.99 147 GLN A N 1
ATOM 1108 C CA . GLN A 1 167 ? -24.380 -3.574 30.053 1.00 20.43 147 GLN A CA 1
ATOM 1109 C C . GLN A 1 167 ? -23.948 -2.335 30.835 1.00 19.72 147 GLN A C 1
ATOM 1110 O O . GLN A 1 167 ? -24.248 -1.210 30.431 1.00 18.08 147 GLN A O 1
ATOM 1116 N N . GLU A 1 168 ? -23.239 -2.528 31.944 1.00 19.89 148 GLU A N 1
ATOM 1117 C CA . GLU A 1 168 ? -22.798 -1.396 32.751 1.00 21.20 148 GLU A CA 1
ATOM 1118 C C . GLU A 1 168 ? -21.824 -0.494 31.999 1.00 19.86 148 GLU A C 1
ATOM 1119 O O . GLU A 1 168 ? -21.603 0.652 32.388 1.00 20.65 148 GLU A O 1
ATOM 1125 N N . GLN A 1 169 ? -21.248 -1.010 30.920 1.00 17.66 149 GLN A N 1
ATOM 1126 C CA . GLN A 1 169 ? -20.293 -0.236 30.132 1.00 15.24 149 GLN A CA 1
ATOM 1127 C C . GLN A 1 169 ? -20.857 0.333 28.836 1.00 15.35 149 GLN A C 1
ATOM 1128 O O . GLN A 1 169 ? -20.112 0.886 28.032 1.00 13.64 149 GLN A O 1
ATOM 1134 N N . LEU A 1 170 ? -22.165 0.207 28.636 1.00 13.84 150 LEU A N 1
ATOM 1135 C CA . LEU A 1 170 ? -22.797 0.696 27.412 1.00 13.62 150 LEU A CA 1
ATOM 1136 C C . LEU A 1 170 ? -22.431 2.112 26.988 1.00 13.42 150 LEU A C 1
ATOM 1137 O O . LEU A 1 170 ? -22.094 2.344 25.828 1.00 11.99 150 LEU A O 1
ATOM 1142 N N . ALA A 1 171 ? -22.510 3.060 27.918 1.00 11.83 151 ALA A N 1
ATOM 1143 C CA . ALA A 1 171 ? -22.202 4.451 27.603 1.00 12.54 151 ALA A CA 1
ATOM 1144 C C . ALA A 1 171 ? -20.781 4.632 27.086 1.00 12.26 151 ALA A C 1
ATOM 1145 O O . ALA A 1 171 ? -20.547 5.393 26.141 1.00 10.78 151 ALA A O 1
ATOM 1147 N N . ALA A 1 172 ? -19.835 3.936 27.710 1.00 9.74 152 ALA A N 1
ATOM 1148 C CA . ALA A 1 172 ? -18.431 4.037 27.320 1.00 11.17 152 ALA A CA 1
ATOM 1149 C C . ALA A 1 172 ? -18.147 3.334 25.997 1.00 12.14 152 ALA A C 1
ATOM 1150 O O . ALA A 1 172 ? -17.112 3.570 25.371 1.00 11.94 152 ALA A O 1
ATOM 1152 N N . VAL A 1 173 ? -19.064 2.466 25.576 1.00 10.65 153 VAL A N 1
ATOM 1153 C CA . VAL A 1 173 ? -18.917 1.751 24.311 1.00 10.90 153 VAL A CA 1
ATOM 1154 C C . VAL A 1 173 ? -19.368 2.630 23.137 1.00 11.90 153 VAL A C 1
ATOM 1155 O O . VAL A 1 173 ? -18.872 2.501 22.017 1.00 10.87 153 VAL A O 1
ATOM 1159 N N . ALA A 1 174 ? -20.300 3.538 23.412 1.00 11.05 154 ALA A N 1
ATOM 1160 C CA . ALA A 1 174 ? -20.855 4.411 22.386 1.00 10.20 154 ALA A CA 1
ATOM 1161 C C . ALA A 1 174 ? -19.853 5.025 21.400 1.00 9.54 154 ALA A C 1
ATOM 1162 O O . ALA A 1 174 ? -20.003 4.868 20.191 1.00 9.17 154 ALA A O 1
ATOM 1164 N N . PRO A 1 175 ? -18.810 5.716 21.898 1.00 11.43 155 PRO A N 1
ATOM 1165 C CA . PRO A 1 175 ? -17.825 6.329 20.997 1.00 10.31 155 PRO A CA 1
ATOM 1166 C C . PRO A 1 175 ? -17.097 5.357 20.063 1.00 11.62 155 PRO A C 1
ATOM 1167 O O . PRO A 1 175 ? -16.513 5.767 19.060 1.00 11.43 155 PRO A O 1
ATOM 1171 N N . LEU A 1 176 ? -17.123 4.070 20.384 1.00 11.85 156 LEU A N 1
ATOM 1172 C CA . LEU A 1 176 ? -16.457 3.093 19.537 1.00 9.91 156 LEU A CA 1
ATOM 1173 C C . LEU A 1 176 ? -17.108 3.049 18.156 1.00 10.96 156 LEU A C 1
ATOM 1174 O O . LEU A 1 176 ? -16.445 2.766 17.162 1.00 10.89 156 LEU A O 1
ATOM 1179 N N . LEU A 1 177 ? -18.403 3.349 18.099 1.00 9.29 157 LEU A N 1
ATOM 1180 C CA . LEU A 1 177 ? -19.145 3.309 16.840 1.00 10.36 157 LEU A CA 1
ATOM 1181 C C . LEU A 1 177 ? -18.672 4.265 15.743 1.00 11.72 157 LEU A C 1
ATOM 1182 O O . LEU A 1 177 ? -19.053 4.116 14.579 1.00 10.50 157 LEU A O 1
ATOM 1187 N N . CYS A 1 178 ? -17.868 5.260 16.106 1.00 9.64 158 CYS A N 1
ATOM 1188 C CA . CYS A 1 178 ? -17.303 6.159 15.101 1.00 11.82 158 CYS A CA 1
ATOM 1189 C C . CYS A 1 178 ? -15.843 6.431 15.426 1.00 11.75 158 CYS A C 1
ATOM 1190 O O . CYS A 1 178 ? -14.956 6.024 14.679 1.00 11.74 158 CYS A O 1
ATOM 1193 N N . ALA A 1 179 ? -15.589 7.109 16.543 1.00 12.01 159 ALA A N 1
ATOM 1194 C CA . ALA A 1 179 ? -14.217 7.408 16.929 1.00 11.39 159 ALA A CA 1
ATOM 1195 C C . ALA A 1 179 ? -13.401 6.122 16.965 1.00 12.04 159 ALA A C 1
ATOM 1196 O O . ALA A 1 179 ? -12.261 6.081 16.502 1.00 12.87 159 ALA A O 1
ATOM 1198 N N . GLY A 1 180 ? -13.995 5.065 17.509 1.00 10.99 160 GLY A N 1
ATOM 1199 C CA . GLY A 1 180 ? -13.286 3.801 17.590 1.00 10.47 160 GLY A CA 1
ATOM 1200 C C . GLY A 1 180 ? -12.955 3.195 16.237 1.00 10.24 160 GLY A C 1
ATOM 1201 O O . GLY A 1 180 ? -11.787 2.974 15.913 1.00 11.51 160 GLY A O 1
ATOM 1202 N N . ILE A 1 181 ? -13.973 2.931 15.428 1.00 8.72 161 ILE A N 1
ATOM 1203 C CA . ILE A 1 181 ? -13.721 2.316 14.131 1.00 9.69 161 ILE A CA 1
ATOM 1204 C C . ILE A 1 181 ? -12.870 3.196 13.213 1.00 9.33 161 ILE A C 1
ATOM 1205 O O . ILE A 1 181 ? -12.077 2.686 12.423 1.00 9.67 161 ILE A O 1
ATOM 1210 N N . THR A 1 182 ? -13.015 4.514 13.326 1.00 10.16 162 THR A N 1
ATOM 1211 C CA . THR A 1 182 ? -12.237 5.426 12.489 1.00 8.67 162 THR A CA 1
ATOM 1212 C C . THR A 1 182 ? -10.737 5.220 12.686 1.00 8.11 162 THR A C 1
ATOM 1213 O O . THR A 1 182 ? -9.951 5.402 11.753 1.00 8.91 162 THR A O 1
ATOM 1217 N N . THR A 1 183 ? -10.337 4.835 13.894 1.00 9.33 163 THR A N 1
ATOM 1218 C CA . THR A 1 183 ? -8.921 4.598 14.158 1.00 8.93 163 THR A CA 1
ATOM 1219 C C . THR A 1 183 ? -8.582 3.114 14.040 1.00 10.26 163 THR A C 1
ATOM 1220 O O . THR A 1 183 ? -7.493 2.748 13.594 1.00 11.48 163 THR A O 1
ATOM 1224 N N . TYR A 1 184 ? -9.522 2.255 14.424 1.00 10.11 164 TYR A N 1
ATOM 1225 C CA . TYR A 1 184 ? -9.309 0.815 14.352 1.00 9.61 164 TYR A CA 1
ATOM 1226 C C . TYR A 1 184 ? -9.084 0.365 12.913 1.00 10.06 164 TYR A C 1
ATOM 1227 O O . TYR A 1 184 ? -8.170 -0.409 12.629 1.00 9.68 164 TYR A O 1
ATOM 1236 N N . SER A 1 185 ? -9.922 0.849 12.002 1.00 7.84 165 SER A N 1
ATOM 1237 C CA . SER A 1 185 ? -9.814 0.448 10.600 1.00 9.15 165 SER A CA 1
ATOM 1238 C C . SER A 1 185 ? -8.438 0.669 9.965 1.00 9.60 165 SER A C 1
ATOM 1239 O O . SER A 1 185 ? -7.860 -0.258 9.383 1.00 9.99 165 SER A O 1
ATOM 1242 N N . PRO A 1 186 ? -7.895 1.896 10.050 1.00 9.32 166 PRO A N 1
ATOM 1243 C CA . PRO A 1 186 ? -6.577 2.119 9.449 1.00 10.05 166 PRO A CA 1
ATOM 1244 C C . PRO A 1 186 ? -5.463 1.380 10.188 1.00 10.43 166 PRO A C 1
ATOM 1245 O O . PRO A 1 186 ? -4.486 0.965 9.578 1.00 9.35 166 PRO A O 1
ATOM 1249 N N . LEU A 1 187 ? -5.607 1.212 11.500 1.00 8.88 167 LEU A N 1
ATOM 1250 C CA . LEU A 1 187 ? -4.591 0.491 12.258 1.00 9.64 167 LEU A CA 1
ATOM 1251 C C . LEU A 1 187 ? -4.526 -0.937 11.735 1.00 10.60 167 LEU A C 1
ATOM 1252 O O . LEU A 1 187 ? -3.441 -1.503 11.586 1.00 10.49 167 LEU A O 1
ATOM 1257 N N . ARG A 1 188 ? -5.687 -1.517 11.445 1.00 11.40 168 ARG A N 1
ATOM 1258 C CA . ARG A 1 188 ? -5.733 -2.872 10.911 1.00 11.43 168 ARG A CA 1
ATOM 1259 C C . ARG A 1 188 ? -5.273 -2.895 9.455 1.00 12.44 168 ARG A C 1
ATOM 1260 O O . ARG A 1 188 ? -4.503 -3.766 9.055 1.00 12.53 168 ARG A O 1
ATOM 1268 N N . HIS A 1 189 ? -5.736 -1.934 8.662 1.00 11.72 169 HIS A N 1
ATOM 1269 C CA . HIS A 1 189 ? -5.361 -1.900 7.249 1.00 11.28 169 HIS A CA 1
ATOM 1270 C C . HIS A 1 189 ? -3.857 -1.796 7.042 1.00 11.09 169 HIS A C 1
ATOM 1271 O O . HIS A 1 189 ? -3.302 -2.449 6.153 1.00 11.28 169 HIS A O 1
ATOM 1278 N N . TRP A 1 190 ? -3.191 -0.982 7.855 1.00 10.19 170 TRP A N 1
ATOM 1279 C CA . TRP A 1 190 ? -1.748 -0.834 7.725 1.00 11.00 170 TRP A CA 1
ATOM 1280 C C . TRP A 1 190 ? -0.997 -1.750 8.689 1.00 12.67 170 TRP A C 1
ATOM 1281 O O . TRP A 1 190 ? 0.162 -1.524 9.037 1.00 13.12 170 TRP A O 1
ATOM 1292 N N . GLN A 1 191 ? -1.707 -2.794 9.104 1.00 12.77 171 GLN A N 1
ATOM 1293 C CA . GLN A 1 191 ? -1.194 -3.865 9.950 1.00 13.72 171 GLN A CA 1
ATOM 1294 C C . GLN A 1 191 ? -0.429 -3.520 11.220 1.00 13.64 171 GLN A C 1
ATOM 1295 O O . GLN A 1 191 ? 0.672 -4.033 11.444 1.00 12.78 171 GLN A O 1
ATOM 1301 N N . ALA A 1 192 ? -1.011 -2.671 12.058 1.00 11.96 172 ALA A N 1
ATOM 1302 C CA . ALA A 1 192 ? -0.367 -2.315 13.317 1.00 13.62 172 ALA A CA 1
ATOM 1303 C C . ALA A 1 192 ? -0.364 -3.565 14.186 1.00 12.14 172 ALA A C 1
ATOM 1304 O O . ALA A 1 192 ? -1.345 -4.303 14.211 1.00 14.79 172 ALA A O 1
ATOM 1306 N N . GLY A 1 193 ? 0.734 -3.810 14.894 1.00 11.84 173 GLY A N 1
ATOM 1307 C CA . GLY A 1 193 ? 0.799 -4.988 15.744 1.00 13.42 173 GLY A CA 1
ATOM 1308 C C . GLY A 1 193 ? 2.183 -5.195 16.315 1.00 13.87 173 GLY A C 1
ATOM 1309 O O . GLY A 1 193 ? 3.033 -4.321 16.180 1.00 14.21 173 GLY A O 1
ATOM 1310 N N . PRO A 1 194 ? 2.444 -6.340 16.965 1.00 15.22 174 PRO A N 1
ATOM 1311 C CA . PRO A 1 194 ? 3.772 -6.588 17.535 1.00 15.94 174 PRO A CA 1
ATOM 1312 C C . PRO A 1 194 ? 4.875 -6.393 16.496 1.00 16.84 174 PRO A C 1
ATOM 1313 O O . PRO A 1 194 ? 4.733 -6.811 15.348 1.00 17.57 174 PRO A O 1
ATOM 1317 N N . GLY A 1 195 ? 5.965 -5.747 16.899 1.00 16.88 175 GLY A N 1
ATOM 1318 C CA . GLY A 1 195 ? 7.071 -5.529 15.984 1.00 17.91 175 GLY A CA 1
ATOM 1319 C C . GLY A 1 195 ? 6.946 -4.293 15.116 1.00 18.45 175 GLY A C 1
ATOM 1320 O O . GLY A 1 195 ? 7.849 -3.986 14.338 1.00 20.37 175 GLY A O 1
ATOM 1321 N N . LYS A 1 196 ? 5.826 -3.586 15.239 1.00 15.77 176 LYS A N 1
ATOM 1322 C CA . LYS A 1 196 ? 5.595 -2.376 14.459 1.00 15.29 176 LYS A CA 1
ATOM 1323 C C . LYS A 1 196 ? 5.657 -1.154 15.358 1.00 14.28 176 LYS A C 1
ATOM 1324 O O . LYS A 1 196 ? 5.157 -1.180 16.481 1.00 15.33 176 LYS A O 1
ATOM 1330 N N . LYS A 1 197 ? 6.271 -0.085 14.860 1.00 11.89 177 LYS A N 1
ATOM 1331 C CA . LYS A 1 197 ? 6.354 1.156 15.613 1.00 12.01 177 LYS A CA 1
ATOM 1332 C C . LYS A 1 197 ? 5.278 2.047 15.005 1.00 10.88 177 LYS A C 1
ATOM 1333 O O . LYS A 1 197 ? 5.361 2.429 13.837 1.00 12.04 177 LYS A O 1
ATOM 1339 N N . VAL A 1 198 ? 4.262 2.361 15.799 1.00 10.11 178 VAL A N 1
ATOM 1340 C CA . VAL A 1 198 ? 3.140 3.156 15.326 1.00 9.78 178 VAL A CA 1
ATOM 1341 C C . VAL A 1 198 ? 2.993 4.480 16.051 1.00 10.75 178 VAL A C 1
ATOM 1342 O O . VAL A 1 198 ? 3.083 4.547 17.278 1.00 10.37 178 VAL A O 1
ATOM 1346 N N . GLY A 1 199 ? 2.766 5.535 15.280 1.00 9.82 179 GLY A N 1
ATOM 1347 C CA . GLY A 1 199 ? 2.590 6.839 15.879 1.00 10.02 179 GLY A CA 1
ATOM 1348 C C . GLY A 1 199 ? 1.139 7.259 15.813 1.00 10.67 179 GLY A C 1
ATOM 1349 O O . GLY A 1 199 ? 0.413 6.897 14.885 1.00 10.81 179 GLY A O 1
ATOM 1350 N N . VAL A 1 200 ? 0.702 7.996 16.823 1.00 9.96 180 VAL A N 1
ATOM 1351 C CA . VAL A 1 200 ? -0.661 8.501 16.856 1.00 10.21 180 VAL A CA 1
ATOM 1352 C C . VAL A 1 200 ? -0.524 9.986 17.135 1.00 11.11 180 VAL A C 1
ATOM 1353 O O . VAL A 1 200 ? 0.008 10.381 18.174 1.00 10.65 180 VAL A O 1
ATOM 1357 N N . VAL A 1 201 ? -0.986 10.807 16.196 1.00 9.36 181 VAL A N 1
ATOM 1358 C CA . VAL A 1 201 ? -0.893 12.250 16.343 1.00 10.37 181 VAL A CA 1
ATOM 1359 C C . VAL A 1 201 ? -2.221 12.805 16.832 1.00 11.00 181 VAL A C 1
ATOM 1360 O O . VAL A 1 201 ? -3.258 12.583 16.211 1.00 11.83 181 VAL A O 1
ATOM 1364 N N . GLY A 1 202 ? -2.182 13.523 17.951 1.00 12.18 182 GLY A N 1
ATOM 1365 C CA . GLY A 1 202 ? -3.396 14.099 18.499 1.00 13.88 182 GLY A CA 1
ATOM 1366 C C . GLY A 1 202 ? -3.892 13.320 19.700 1.00 15.58 182 GLY A C 1
ATOM 1367 O O . GLY A 1 202 ? -3.924 12.090 19.678 1.00 14.76 182 GLY A O 1
ATOM 1368 N N . ILE A 1 203 ? -4.278 14.035 20.753 1.00 17.21 183 ILE A N 1
ATOM 1369 C CA . ILE A 1 203 ? -4.767 13.392 21.968 1.00 18.65 183 ILE A CA 1
ATOM 1370 C C . ILE A 1 203 ? -6.195 13.839 22.283 1.00 19.67 183 ILE A C 1
ATOM 1371 O O . ILE A 1 203 ? -6.499 14.246 23.408 1.00 20.62 183 ILE A O 1
ATOM 1376 N N . GLY A 1 204 ? -7.064 13.768 21.280 1.00 17.40 184 GLY A N 1
ATOM 1377 C CA . GLY A 1 204 ? -8.452 14.149 21.464 1.00 16.30 184 GLY A CA 1
ATOM 1378 C C . GLY A 1 204 ? -9.342 12.920 21.423 1.00 15.05 184 GLY A C 1
ATOM 1379 O O . GLY A 1 204 ? -8.898 11.831 21.771 1.00 14.90 184 GLY A O 1
ATOM 1380 N N . GLY A 1 205 ? -10.591 13.088 20.998 1.00 14.49 185 GLY A N 1
ATOM 1381 C CA . GLY A 1 205 ? -11.510 11.962 20.922 1.00 14.79 185 GLY A CA 1
ATOM 1382 C C . GLY A 1 205 ? -10.972 10.817 20.082 1.00 14.22 185 GLY A C 1
ATOM 1383 O O . GLY A 1 205 ? -10.971 9.663 20.512 1.00 14.77 185 GLY A O 1
ATOM 1384 N N . LEU A 1 206 ? -10.514 11.140 18.876 1.00 13.33 186 LEU A N 1
ATOM 1385 C CA . LEU A 1 206 ? -9.962 10.138 17.972 1.00 13.03 186 LEU A CA 1
ATOM 1386 C C . LEU A 1 206 ? -8.613 9.656 18.473 1.00 12.58 186 LEU A C 1
ATOM 1387 O O . LEU A 1 206 ? -8.337 8.458 18.492 1.00 12.45 186 LEU A O 1
ATOM 1392 N N . GLY A 1 207 ? -7.771 10.603 18.869 1.00 11.16 187 GLY A N 1
ATOM 1393 C CA . GLY A 1 207 ? -6.448 10.257 19.351 1.00 11.72 187 GLY A CA 1
ATOM 1394 C C . GLY A 1 207 ? -6.433 9.296 20.526 1.00 13.06 187 GLY A C 1
ATOM 1395 O O . GLY A 1 207 ? -5.652 8.340 20.542 1.00 11.87 187 GLY A O 1
ATOM 1396 N N . HIS A 1 208 ? -7.286 9.533 21.518 1.00 12.84 188 HIS A N 1
ATOM 1397 C CA . HIS A 1 208 ? -7.290 8.655 22.678 1.00 12.36 188 HIS A CA 1
ATOM 1398 C C . HIS A 1 208 ? -7.690 7.228 22.301 1.00 12.87 188 HIS A C 1
ATOM 1399 O O . HIS A 1 208 ? -7.188 6.269 22.888 1.00 12.12 188 HIS A O 1
ATOM 1406 N N . MET A 1 209 ? -8.550 7.076 21.296 1.00 11.80 189 MET A N 1
ATOM 1407 C CA . MET A 1 209 ? -8.944 5.737 20.859 1.00 11.84 189 MET A CA 1
ATOM 1408 C C . MET A 1 209 ? -7.813 5.112 20.051 1.00 11.53 189 MET A C 1
ATOM 1409 O O . MET A 1 209 ? -7.580 3.905 20.123 1.00 12.25 189 MET A O 1
ATOM 1414 N N . GLY A 1 210 ? -7.113 5.935 19.276 1.00 10.21 190 GLY A N 1
ATOM 1415 C CA . GLY A 1 210 ? -6.009 5.424 18.476 1.00 10.52 190 GLY A CA 1
ATOM 1416 C C . GLY A 1 210 ? -4.915 4.852 19.361 1.00 10.99 190 GLY A C 1
ATOM 1417 O O . GLY A 1 210 ? -4.331 3.807 19.062 1.00 9.79 190 GLY A O 1
ATOM 1418 N N . ILE A 1 211 ? -4.634 5.535 20.464 1.00 11.08 191 ILE A N 1
ATOM 1419 C CA . ILE A 1 211 ? -3.610 5.073 21.393 1.00 10.48 191 ILE A CA 1
ATOM 1420 C C . ILE A 1 211 ? -4.067 3.783 22.075 1.00 10.68 191 ILE A C 1
ATOM 1421 O O . ILE A 1 211 ? -3.332 2.798 22.115 1.00 10.63 191 ILE A O 1
ATOM 1426 N N . LYS A 1 212 ? -5.285 3.793 22.609 1.00 10.51 192 LYS A N 1
ATOM 1427 C CA . LYS A 1 212 ? -5.832 2.614 23.273 1.00 11.83 192 LYS A CA 1
ATOM 1428 C C . LYS A 1 212 ? -5.798 1.391 22.362 1.00 11.71 192 LYS A C 1
ATOM 1429 O O . LYS A 1 212 ? -5.367 0.304 22.763 1.00 10.85 192 LYS A O 1
ATOM 1435 N N . LEU A 1 213 ? -6.264 1.567 21.132 1.00 11.51 193 LEU A N 1
ATOM 1436 C CA . LEU A 1 213 ? -6.325 0.459 20.189 1.00 11.68 193 LEU A CA 1
ATOM 1437 C C . LEU A 1 213 ? -4.969 0.001 19.670 1.00 11.13 193 LEU A C 1
ATOM 1438 O O . LEU A 1 213 ? -4.719 -1.199 19.573 1.00 12.23 193 LEU A O 1
ATOM 1443 N N . ALA A 1 214 ? -4.096 0.944 19.333 1.00 11.76 194 ALA A N 1
ATOM 1444 C CA . ALA A 1 214 ? -2.772 0.581 18.833 1.00 11.84 194 ALA A CA 1
ATOM 1445 C C . ALA A 1 214 ? -2.034 -0.189 19.923 1.00 12.23 194 ALA A C 1
ATOM 1446 O O . ALA A 1 214 ? -1.307 -1.143 19.643 1.00 11.78 194 ALA A O 1
ATOM 1448 N N . HIS A 1 215 ? -2.225 0.235 21.168 1.00 11.58 195 HIS A N 1
ATOM 1449 C CA . HIS A 1 215 ? -1.583 -0.426 22.297 1.00 14.02 195 HIS A CA 1
ATOM 1450 C C . HIS A 1 215 ? -2.128 -1.841 22.455 1.00 13.90 195 HIS A C 1
ATOM 1451 O O . HIS A 1 215 ? -1.368 -2.795 22.643 1.00 12.45 195 HIS A O 1
ATOM 1458 N N . ALA A 1 216 ? -3.450 -1.974 22.371 1.00 13.64 196 ALA A N 1
ATOM 1459 C CA . ALA A 1 216 ? -4.098 -3.272 22.517 1.00 13.37 196 ALA A CA 1
ATOM 1460 C C . ALA A 1 216 ? -3.706 -4.233 21.400 1.00 14.30 196 ALA A C 1
ATOM 1461 O O . ALA A 1 216 ? -3.687 -5.449 21.597 1.00 13.63 196 ALA A O 1
ATOM 1463 N N . MET A 1 217 ? -3.397 -3.686 20.227 1.00 13.49 197 MET A N 1
ATOM 1464 C CA . MET A 1 217 ? -2.993 -4.499 19.085 1.00 13.77 197 MET A CA 1
ATOM 1465 C C . MET A 1 217 ? -1.560 -4.990 19.231 1.00 13.62 197 MET A C 1
ATOM 1466 O O . MET A 1 217 ? -1.091 -5.812 18.443 1.00 14.01 197 MET A O 1
ATOM 1471 N N . GLY A 1 218 ? -0.859 -4.471 20.233 1.00 12.72 198 GLY A N 1
ATOM 1472 C CA . GLY A 1 218 ? 0.504 -4.905 20.476 1.00 13.10 198 GLY A CA 1
ATOM 1473 C C . GLY A 1 218 ? 1.625 -4.115 19.831 1.00 12.89 198 GLY A C 1
ATOM 1474 O O . GLY A 1 218 ? 2.776 -4.536 19.886 1.00 13.47 198 GLY A O 1
ATOM 1475 N N . ALA A 1 219 ? 1.312 -2.975 19.223 1.00 11.18 199 ALA A N 1
ATOM 1476 C CA . ALA A 1 219 ? 2.347 -2.169 18.590 1.00 12.08 199 ALA A CA 1
ATOM 1477 C C . ALA A 1 219 ? 3.082 -1.327 19.627 1.00 12.36 199 ALA A C 1
ATOM 1478 O O . ALA A 1 219 ? 2.610 -1.164 20.753 1.00 14.14 199 ALA A O 1
ATOM 1480 N N . HIS A 1 220 ? 4.258 -0.832 19.257 1.00 12.90 200 HIS A N 1
ATOM 1481 C CA . HIS A 1 220 ? 5.009 0.053 20.133 1.00 13.43 200 HIS A CA 1
ATOM 1482 C C . HIS A 1 220 ? 4.412 1.392 19.725 1.00 13.27 200 HIS A C 1
ATOM 1483 O O . HIS A 1 220 ? 4.568 1.825 18.583 1.00 13.36 200 HIS A O 1
ATOM 1490 N N . VAL A 1 221 ? 3.719 2.038 20.655 1.00 10.60 201 VAL A N 1
ATOM 1491 C CA . VAL A 1 221 ? 3.028 3.286 20.355 1.00 11.53 201 VAL A CA 1
ATOM 1492 C C . VAL A 1 221 ? 3.681 4.578 20.826 1.00 11.89 201 VAL A C 1
ATOM 1493 O O . VAL A 1 221 ? 4.046 4.712 21.989 1.00 12.94 201 VAL A O 1
ATOM 1497 N N . VAL A 1 222 ? 3.817 5.525 19.902 1.00 10.56 202 VAL A N 1
ATOM 1498 C CA . VAL A 1 222 ? 4.376 6.832 20.216 1.00 11.67 202 VAL A CA 1
ATOM 1499 C C . VAL A 1 222 ? 3.275 7.855 19.964 1.00 11.96 202 VAL A C 1
ATOM 1500 O O . VAL A 1 222 ? 2.757 7.954 18.850 1.00 11.58 202 VAL A O 1
ATOM 1504 N N . ALA A 1 223 ? 2.898 8.592 21.004 1.00 9.67 203 ALA A N 1
ATOM 1505 C CA . ALA A 1 223 ? 1.866 9.607 20.868 1.00 9.47 203 ALA A CA 1
ATOM 1506 C C . ALA A 1 223 ? 2.521 10.959 20.660 1.00 10.19 203 ALA A C 1
ATOM 1507 O O . ALA A 1 223 ? 3.542 11.256 21.275 1.00 10.51 203 ALA A O 1
ATOM 1509 N N . PHE A 1 224 ? 1.927 11.773 19.791 1.00 10.57 204 PHE A N 1
ATOM 1510 C CA . PHE A 1 224 ? 2.444 13.104 19.505 1.00 10.32 204 PHE A CA 1
ATOM 1511 C C . PHE A 1 224 ? 1.448 14.171 19.943 1.00 12.33 204 PHE A C 1
ATOM 1512 O O . PHE A 1 224 ? 0.262 14.102 19.614 1.00 12.13 204 PHE A O 1
ATOM 1520 N N . THR A 1 225 ? 1.939 15.163 20.677 1.00 11.42 205 THR A N 1
ATOM 1521 C CA . THR A 1 225 ? 1.097 16.259 21.141 1.00 16.05 205 THR A CA 1
ATOM 1522 C C . THR A 1 225 ? 1.816 17.563 20.820 1.00 15.57 205 THR A C 1
ATOM 1523 O O . THR A 1 225 ? 3.013 17.558 20.560 1.00 15.83 205 THR A O 1
ATOM 1527 N N . THR A 1 226 ? 1.088 18.675 20.837 1.00 19.16 206 THR A N 1
ATOM 1528 C CA . THR A 1 226 ? 1.688 19.974 20.552 1.00 21.24 206 THR A CA 1
ATOM 1529 C C . THR A 1 226 ? 1.909 20.783 21.828 1.00 24.32 206 THR A C 1
ATOM 1530 O O . THR A 1 226 ? 2.361 21.927 21.774 1.00 24.60 206 THR A O 1
ATOM 1534 N N . SER A 1 227 ? 1.594 20.182 22.973 1.00 25.87 207 SER A N 1
ATOM 1535 C CA . SER A 1 227 ? 1.764 20.851 24.261 1.00 29.11 207 SER A CA 1
ATOM 1536 C C . SER A 1 227 ? 2.200 19.879 25.351 1.00 28.81 207 SER A C 1
ATOM 1537 O O . SER A 1 227 ? 1.798 18.715 25.357 1.00 29.85 207 SER A O 1
ATOM 1540 N N . GLU A 1 228 ? 3.023 20.366 26.273 1.00 27.54 208 GLU A N 1
ATOM 1541 C CA . GLU A 1 228 ? 3.515 19.548 27.374 1.00 26.09 208 GLU A CA 1
ATOM 1542 C C . GLU A 1 228 ? 2.388 19.131 28.307 1.00 24.22 208 GLU A C 1
ATOM 1543 O O . GLU A 1 228 ? 2.494 18.133 29.014 1.00 23.71 208 GLU A O 1
ATOM 1549 N N . ALA A 1 229 ? 1.307 19.900 28.301 1.00 23.85 209 ALA A N 1
ATOM 1550 C CA . ALA A 1 229 ? 0.171 19.633 29.171 1.00 22.71 209 ALA A CA 1
ATOM 1551 C C . ALA A 1 229 ? -0.445 18.246 29.021 1.00 22.24 209 ALA A C 1
ATOM 1552 O O . ALA A 1 229 ? -0.909 17.664 30.000 1.00 21.01 209 ALA A O 1
ATOM 1554 N N . LYS A 1 230 ? -0.443 17.705 27.806 1.00 19.38 210 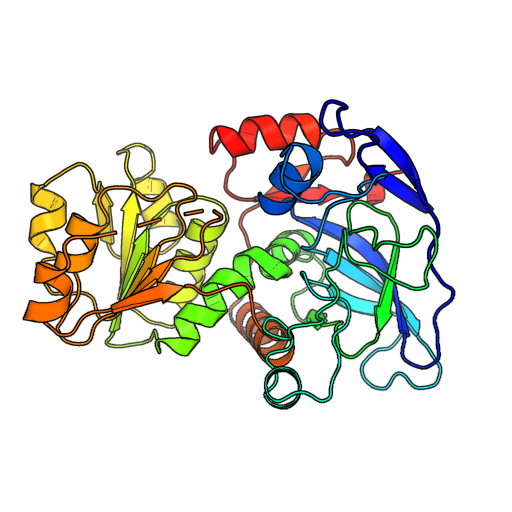LYS A N 1
ATOM 1555 C CA . LYS A 1 230 ? -1.053 16.399 27.579 1.00 18.82 210 LYS A CA 1
ATOM 1556 C C . LYS A 1 230 ? -0.078 15.227 27.551 1.00 16.38 210 LYS A C 1
ATOM 1557 O O . LYS A 1 230 ? -0.464 14.104 27.232 1.00 16.03 210 LYS A O 1
ATOM 1563 N N . ARG A 1 231 ? 1.178 15.477 27.902 1.00 16.03 211 ARG A N 1
ATOM 1564 C CA . ARG A 1 231 ? 2.174 14.413 27.889 1.00 14.50 211 ARG A CA 1
ATOM 1565 C C . ARG A 1 231 ? 1.828 13.277 28.850 1.00 15.37 211 ARG A C 1
ATOM 1566 O O . ARG A 1 231 ? 1.840 12.110 28.464 1.00 14.02 211 ARG A O 1
ATOM 1574 N N . GLU A 1 232 ? 1.523 13.609 30.102 1.00 14.48 212 GLU A N 1
ATOM 1575 C CA . GLU A 1 232 ? 1.177 12.579 31.075 1.00 14.36 212 GLU A CA 1
ATOM 1576 C C . GLU A 1 232 ? -0.102 11.859 30.672 1.00 14.25 212 GLU A C 1
ATOM 1577 O O . GLU A 1 232 ? -0.225 10.646 30.850 1.00 14.78 212 GLU A O 1
ATOM 1583 N N . ALA A 1 233 ? -1.050 12.613 30.127 1.00 13.32 213 ALA A N 1
ATOM 1584 C CA . ALA A 1 233 ? -2.322 12.045 29.694 1.00 12.92 213 ALA A CA 1
ATOM 1585 C C . ALA A 1 233 ? -2.116 10.977 28.622 1.00 12.54 213 ALA A C 1
ATOM 1586 O O . ALA A 1 233 ? -2.782 9.937 28.635 1.00 13.23 213 ALA A O 1
ATOM 1588 N N . ALA A 1 234 ? -1.200 11.237 27.693 1.00 12.58 214 ALA A N 1
ATOM 1589 C CA . ALA A 1 234 ? -0.907 10.296 26.614 1.00 14.07 214 ALA A CA 1
ATOM 1590 C C . ALA A 1 234 ? -0.309 9.017 27.183 1.00 15.67 214 ALA A C 1
ATOM 1591 O O . ALA A 1 234 ? -0.632 7.921 26.735 1.00 16.44 214 ALA A O 1
ATOM 1593 N N . LYS A 1 235 ? 0.573 9.164 28.165 1.00 17.26 215 LYS A N 1
ATOM 1594 C CA . LYS A 1 235 ? 1.192 8.015 28.816 1.00 19.18 215 LYS A CA 1
ATOM 1595 C C . LYS A 1 235 ? 0.097 7.166 29.453 1.00 18.50 215 LYS A C 1
ATOM 1596 O O . LYS A 1 235 ? 0.060 5.943 29.294 1.00 18.50 215 LYS A O 1
ATOM 1602 N N . ALA A 1 236 ? -0.795 7.834 30.175 1.00 19.43 216 ALA A N 1
ATOM 1603 C CA . ALA A 1 236 ? -1.899 7.172 30.861 1.00 18.15 216 ALA A CA 1
ATOM 1604 C C . ALA A 1 236 ? -2.806 6.381 29.918 1.00 18.61 216 ALA A C 1
ATOM 1605 O O . ALA A 1 236 ? -3.380 5.368 30.314 1.00 17.70 216 ALA A O 1
ATOM 1607 N N . LEU A 1 237 ? -2.931 6.842 28.677 1.00 16.37 217 LEU A N 1
ATOM 1608 C CA . LEU A 1 237 ? -3.771 6.174 27.684 1.00 16.06 217 LEU A CA 1
ATOM 1609 C C . LEU A 1 237 ? -3.142 4.900 27.129 1.00 17.19 217 LEU A C 1
ATOM 1610 O O . LEU A 1 237 ? -3.829 4.073 26.527 1.00 17.80 217 LEU A O 1
ATOM 1615 N N . GLY A 1 238 ? -1.836 4.744 27.319 1.00 16.57 218 GLY A N 1
ATOM 1616 C CA . GLY A 1 238 ? -1.174 3.547 26.836 1.00 16.72 218 GLY A CA 1
ATOM 1617 C C . GLY A 1 238 ? -0.013 3.776 25.893 1.00 17.47 218 GLY A C 1
ATOM 1618 O O . GLY A 1 238 ? 0.540 2.822 25.343 1.00 19.35 218 GLY A O 1
ATOM 1619 N N . ALA A 1 239 ? 0.366 5.032 25.693 1.00 15.86 219 ALA A N 1
ATOM 1620 C CA . ALA A 1 239 ? 1.482 5.325 24.806 1.00 15.93 219 ALA A CA 1
ATOM 1621 C C . ALA A 1 239 ? 2.773 4.893 25.489 1.00 16.19 219 ALA A C 1
ATOM 1622 O O . ALA A 1 239 ? 2.968 5.156 26.676 1.00 16.66 219 ALA A O 1
ATOM 1624 N N . ASP A 1 240 ? 3.644 4.219 24.744 1.00 14.53 220 ASP A N 1
ATOM 1625 C CA . ASP A 1 240 ? 4.919 3.770 25.293 1.00 16.12 220 ASP A CA 1
ATOM 1626 C C . ASP A 1 240 ? 5.882 4.944 25.355 1.00 15.88 220 ASP A C 1
ATOM 1627 O O . ASP A 1 240 ? 6.763 4.997 26.216 1.00 15.43 220 ASP A O 1
ATOM 1632 N N . GLU A 1 241 ? 5.710 5.877 24.424 1.00 13.62 221 GLU A N 1
ATOM 1633 C CA . GLU A 1 241 ? 6.541 7.075 24.355 1.00 14.63 221 GLU A CA 1
ATOM 1634 C C . GLU A 1 241 ? 5.661 8.245 23.945 1.00 13.98 221 GLU A C 1
ATOM 1635 O O . GLU A 1 241 ? 4.632 8.058 23.296 1.00 10.84 221 GLU A O 1
ATOM 1641 N N . VAL A 1 242 ? 6.071 9.448 24.327 1.00 13.03 222 VAL A N 1
ATOM 1642 C CA . VAL A 1 242 ? 5.331 10.647 23.972 1.00 13.09 222 VAL A CA 1
ATOM 1643 C C . VAL A 1 242 ? 6.301 11.685 23.434 1.00 14.54 222 VAL A C 1
ATOM 1644 O O . VAL A 1 242 ? 7.411 11.851 23.951 1.00 15.02 222 VAL A O 1
ATOM 1648 N N . VAL A 1 243 ? 5.884 12.367 22.377 1.00 12.66 223 VAL A N 1
ATOM 1649 C CA . VAL A 1 243 ? 6.707 13.393 21.761 1.00 13.67 223 VAL A CA 1
ATOM 1650 C C . VAL A 1 243 ? 5.934 14.693 21.595 1.00 14.23 223 VAL A C 1
ATOM 1651 O O . VAL A 1 243 ? 4.777 14.689 21.176 1.00 14.31 223 VAL A O 1
ATOM 1655 N N . ASN A 1 244 ? 6.565 15.806 21.957 1.00 13.77 224 ASN A N 1
ATOM 1656 C CA . ASN A 1 244 ? 5.943 17.111 21.773 1.00 15.07 224 ASN A CA 1
ATOM 1657 C C . ASN A 1 244 ? 6.426 17.479 20.379 1.00 15.66 224 ASN A C 1
ATOM 1658 O O . ASN A 1 244 ? 7.603 17.784 20.189 1.00 17.18 224 ASN A O 1
ATOM 1663 N N . SER A 1 245 ? 5.525 17.439 19.404 1.00 15.79 225 SER A N 1
ATOM 1664 C CA . SER A 1 245 ? 5.896 17.720 18.024 1.00 15.30 225 SER A CA 1
ATOM 1665 C C . SER A 1 245 ? 6.471 19.111 17.778 1.00 17.26 225 SER A C 1
ATOM 1666 O O . SER A 1 245 ? 6.987 19.383 16.692 1.00 19.47 225 SER A O 1
ATOM 1669 N N . ARG A 1 246 ? 6.391 19.987 18.775 1.00 17.19 226 ARG A N 1
ATOM 1670 C CA . ARG A 1 246 ? 6.935 21.334 18.629 1.00 18.77 226 ARG A CA 1
ATOM 1671 C C . ARG A 1 246 ? 8.407 21.387 19.035 1.00 19.61 226 ARG A C 1
ATOM 1672 O O . ARG A 1 246 ? 9.065 22.413 18.868 1.00 20.06 226 ARG A O 1
ATOM 1680 N N . ASN A 1 247 ? 8.919 20.285 19.576 1.00 19.26 227 ASN A N 1
ATOM 1681 C CA . ASN A 1 247 ? 10.317 20.225 19.985 1.00 20.52 227 ASN A CA 1
ATOM 1682 C C . ASN A 1 247 ? 11.120 19.417 18.970 1.00 20.45 227 ASN A C 1
ATOM 1683 O O . ASN A 1 247 ? 11.061 18.187 18.944 1.00 20.27 227 ASN A O 1
ATOM 1688 N N . ALA A 1 248 ? 11.869 20.131 18.135 1.00 21.11 228 ALA A N 1
ATOM 1689 C CA . ALA A 1 248 ? 12.683 19.524 17.088 1.00 21.86 228 ALA A CA 1
ATOM 1690 C C . ALA A 1 248 ? 13.581 18.396 17.580 1.00 21.99 228 ALA A C 1
ATOM 1691 O O . ALA A 1 248 ? 13.769 17.400 16.880 1.00 20.58 228 ALA A O 1
ATOM 1693 N N . ASP A 1 249 ? 14.138 18.551 18.776 1.00 22.85 229 ASP A N 1
ATOM 1694 C CA . ASP A 1 249 ? 15.014 17.530 19.334 1.00 23.92 229 ASP A CA 1
ATOM 1695 C C . ASP A 1 249 ? 14.259 16.229 19.584 1.00 22.93 229 ASP A C 1
ATOM 1696 O O . ASP A 1 249 ? 14.767 15.147 19.296 1.00 23.86 229 ASP A O 1
ATOM 1701 N N . GLU A 1 250 ? 13.045 16.334 20.117 1.00 21.48 230 GLU A N 1
ATOM 1702 C CA . GLU A 1 250 ? 12.240 15.146 20.379 1.00 19.88 230 GLU A CA 1
ATOM 1703 C C . GLU A 1 250 ? 11.851 14.459 19.069 1.00 19.49 230 GLU A C 1
ATOM 1704 O O . GLU A 1 250 ? 11.893 13.234 18.964 1.00 19.33 230 GLU A O 1
ATOM 1710 N N . MET A 1 251 ? 11.480 15.250 18.069 1.00 18.74 231 MET A N 1
ATOM 1711 C CA . MET A 1 251 ? 11.098 14.702 16.769 1.00 18.31 231 MET A CA 1
ATOM 1712 C C . MET A 1 251 ? 12.275 14.014 16.080 1.00 19.71 231 MET A C 1
ATOM 1713 O O . MET A 1 251 ? 12.136 12.913 15.547 1.00 19.74 231 MET A O 1
ATOM 1718 N N . ALA A 1 252 ? 13.435 14.664 16.102 1.00 19.11 232 ALA A N 1
ATOM 1719 C CA . ALA A 1 252 ? 14.634 14.128 15.466 1.00 19.70 232 ALA A CA 1
ATOM 1720 C C . ALA A 1 252 ? 15.033 12.749 15.983 1.00 19.09 232 ALA A C 1
ATOM 1721 O O . ALA A 1 252 ? 15.624 11.953 15.252 1.00 20.91 232 ALA A O 1
ATOM 1723 N N . ALA A 1 253 ? 14.706 12.463 17.238 1.00 18.60 233 ALA A N 1
ATOM 1724 C CA . ALA A 1 253 ? 15.048 11.178 17.832 1.00 17.70 233 ALA A CA 1
ATOM 1725 C C . ALA A 1 253 ? 14.282 10.013 17.207 1.00 17.61 233 ALA A C 1
ATOM 1726 O O . ALA A 1 253 ? 14.612 8.853 17.447 1.00 18.72 233 ALA A O 1
ATOM 1728 N N . HIS A 1 254 ? 13.269 10.321 16.402 1.00 15.81 234 HIS A N 1
ATOM 1729 C CA . HIS A 1 254 ? 12.455 9.284 15.766 1.00 16.46 234 HIS A CA 1
ATOM 1730 C C . HIS A 1 254 ? 12.533 9.299 14.246 1.00 16.25 234 HIS A C 1
ATOM 1731 O O . HIS A 1 254 ? 11.677 8.733 13.564 1.00 14.54 234 HIS A O 1
ATOM 1738 N N . LEU A 1 255 ? 13.560 9.946 13.713 1.00 15.44 235 LEU A N 1
ATOM 1739 C CA . LEU A 1 255 ? 13.741 10.025 12.268 1.00 17.39 235 LEU A CA 1
ATOM 1740 C C . LEU A 1 255 ? 13.705 8.644 11.612 1.00 16.35 235 LEU A C 1
ATOM 1741 O O . LEU A 1 255 ? 14.300 7.691 12.120 1.00 16.43 235 LEU A O 1
ATOM 1746 N N . LYS A 1 256 ? 13.002 8.547 10.485 1.00 17.21 236 LYS A N 1
ATOM 1747 C CA . LYS A 1 256 ? 12.895 7.303 9.720 1.00 16.09 236 LYS A CA 1
ATOM 1748 C C . LYS A 1 256 ? 12.723 6.057 10.588 1.00 15.89 236 LYS A C 1
ATOM 1749 O O . LYS A 1 256 ? 13.430 5.069 10.395 1.00 16.36 236 LYS A O 1
ATOM 1755 N N . SER A 1 257 ? 11.775 6.076 11.522 1.00 14.67 237 SER A N 1
ATOM 1756 C CA . SER A 1 257 ? 11.597 4.923 12.401 1.00 14.05 237 SER A CA 1
ATOM 1757 C C . SER A 1 257 ? 10.191 4.345 12.479 1.00 13.44 237 SER A C 1
ATOM 1758 O O . SER A 1 257 ? 10.002 3.261 13.040 1.00 13.03 237 SER A O 1
ATOM 1761 N N . PHE A 1 258 ? 9.205 5.051 11.931 1.00 10.99 238 PHE A N 1
ATOM 1762 C CA . PHE A 1 258 ? 7.828 4.571 12.001 1.00 12.06 238 PHE A CA 1
ATOM 1763 C C . PHE A 1 258 ? 7.349 3.737 10.829 1.00 11.47 238 PHE A C 1
ATOM 1764 O O . PHE A 1 258 ? 7.595 4.063 9.673 1.00 12.38 238 PHE A O 1
ATOM 1772 N N . ASP A 1 259 ? 6.643 2.660 11.146 1.00 11.70 239 ASP A N 1
ATOM 1773 C CA . ASP A 1 259 ? 6.084 1.793 10.125 1.00 12.00 239 ASP A CA 1
ATOM 1774 C C . ASP A 1 259 ? 4.803 2.449 9.646 1.00 11.97 239 ASP A C 1
ATOM 1775 O O . ASP A 1 259 ? 4.480 2.434 8.458 1.00 13.57 239 ASP A O 1
ATOM 1780 N N . PHE A 1 260 ? 4.087 3.044 10.593 1.00 10.20 240 PHE A N 1
ATOM 1781 C CA . PHE A 1 260 ? 2.812 3.672 10.296 1.00 9.73 240 PHE A CA 1
ATOM 1782 C C . PHE A 1 260 ? 2.518 4.807 11.274 1.00 9.43 240 PHE A C 1
ATOM 1783 O O . PHE A 1 260 ? 2.836 4.717 12.456 1.00 9.53 240 PHE A O 1
ATOM 1791 N N . ILE A 1 261 ? 1.929 5.882 10.769 1.00 8.65 241 ILE A N 1
ATOM 1792 C CA . ILE A 1 261 ? 1.562 7.003 11.616 1.00 9.09 241 ILE A CA 1
ATOM 1793 C C . ILE A 1 261 ? 0.106 7.348 11.355 1.00 9.49 241 ILE A C 1
ATOM 1794 O O . ILE A 1 261 ? -0.284 7.614 10.222 1.00 9.85 241 ILE A O 1
ATOM 1799 N N . LEU A 1 262 ? -0.692 7.331 12.416 1.00 8.38 242 LEU A N 1
ATOM 1800 C CA . LEU A 1 262 ? -2.109 7.659 12.318 1.00 9.65 242 LEU A CA 1
ATOM 1801 C C . LEU A 1 262 ? -2.277 9.095 12.810 1.00 10.28 242 LEU A C 1
ATOM 1802 O O . LEU A 1 262 ? -2.103 9.373 13.993 1.00 10.25 242 LEU A O 1
ATOM 1807 N N . ASN A 1 263 ? -2.595 10.011 11.899 1.00 9.26 243 ASN A N 1
ATOM 1808 C CA . ASN A 1 263 ? -2.759 11.414 12.275 1.00 8.93 243 ASN A CA 1
ATOM 1809 C C . ASN A 1 263 ? -4.243 11.732 12.446 1.00 11.07 243 ASN A C 1
ATOM 1810 O O . ASN A 1 263 ? -4.999 11.715 11.477 1.00 10.50 243 ASN A O 1
ATOM 1815 N N . THR A 1 264 ? -4.652 12.019 13.683 1.00 11.60 244 THR A N 1
ATOM 1816 C CA . THR A 1 264 ? -6.053 12.302 13.992 1.00 12.95 244 THR A CA 1
ATOM 1817 C C . THR A 1 264 ? -6.394 13.776 14.194 1.00 15.38 244 THR A C 1
ATOM 1818 O O . THR A 1 264 ? -7.549 14.113 14.467 1.00 15.65 244 THR A O 1
ATOM 1822 N N . VAL A 1 265 ? -5.403 14.651 14.073 1.00 15.57 245 VAL A N 1
ATOM 1823 C CA . VAL A 1 265 ? -5.638 16.081 14.261 1.00 18.96 245 VAL A CA 1
ATOM 1824 C C . VAL A 1 265 ? -6.555 16.644 13.174 1.00 20.82 245 VAL A C 1
ATOM 1825 O O . VAL A 1 265 ? -6.396 16.338 11.994 1.00 19.98 245 VAL A O 1
ATOM 1829 N N . ALA A 1 266 ? -7.513 17.470 13.589 1.00 23.16 246 ALA A N 1
ATOM 1830 C CA . ALA A 1 266 ? -8.469 18.081 12.672 1.00 26.58 246 ALA A CA 1
ATOM 1831 C C . ALA A 1 266 ? -7.764 18.916 11.609 1.00 28.65 246 ALA A C 1
ATOM 1832 O O . ALA A 1 266 ? -7.982 18.727 10.411 1.00 31.39 246 ALA A O 1
ATOM 1834 N N . ALA A 1 267 ? -6.924 19.843 12.053 1.00 28.69 247 ALA A N 1
ATOM 1835 C CA . ALA A 1 267 ? -6.173 20.698 11.142 1.00 30.51 247 ALA A CA 1
ATOM 1836 C C . ALA A 1 267 ? -4.695 20.372 11.311 1.00 29.88 247 ALA A C 1
ATOM 1837 O O . ALA A 1 267 ? -3.946 21.137 11.917 1.00 31.00 247 ALA A O 1
ATOM 1839 N N . PRO A 1 268 ? -4.255 19.226 10.766 1.00 29.99 248 PRO A N 1
ATOM 1840 C CA . PRO A 1 268 ? -2.858 18.797 10.867 1.00 29.05 248 PRO A CA 1
ATOM 1841 C C . PRO A 1 268 ? -1.855 19.772 10.258 1.00 29.12 248 PRO A C 1
ATOM 1842 O O . PRO A 1 268 ? -2.030 20.248 9.135 1.00 28.32 248 PRO A O 1
ATOM 1846 N N . HIS A 1 269 ? -0.805 20.067 11.014 1.00 28.22 249 HIS A N 1
ATOM 1847 C CA . HIS A 1 269 ? 0.237 20.969 10.547 1.00 28.13 249 HIS A CA 1
ATOM 1848 C C . HIS A 1 269 ? 1.570 20.241 10.563 1.00 26.99 249 HIS A C 1
ATOM 1849 O O . HIS A 1 269 ? 1.697 19.171 11.159 1.00 24.93 249 HIS A O 1
ATOM 1856 N N . ASN A 1 270 ? 2.557 20.829 9.897 1.00 25.37 250 ASN A N 1
ATOM 1857 C CA . ASN A 1 270 ? 3.895 20.260 9.835 1.00 25.21 250 ASN A CA 1
ATOM 1858 C C . ASN A 1 270 ? 3.920 18.797 9.397 1.00 24.06 250 ASN A C 1
ATOM 1859 O O . ASN A 1 270 ? 4.634 17.975 9.976 1.00 22.03 250 ASN A O 1
ATOM 1864 N N . LEU A 1 271 ? 3.142 18.475 8.368 1.00 22.15 251 LEU A N 1
ATOM 1865 C CA . LEU A 1 271 ? 3.099 17.108 7.864 1.00 21.88 251 LEU A CA 1
ATOM 1866 C C . LEU A 1 271 ? 4.465 16.702 7.331 1.00 22.14 251 LEU A C 1
ATOM 1867 O O . LEU A 1 271 ? 4.770 15.514 7.222 1.00 21.58 251 LEU A O 1
ATOM 1872 N N . ASP A 1 272 ? 5.283 17.692 6.992 1.00 22.10 252 ASP A N 1
ATOM 1873 C CA . ASP A 1 272 ? 6.620 17.422 6.481 1.00 23.55 252 ASP A CA 1
ATOM 1874 C C . ASP A 1 272 ? 7.447 16.766 7.577 1.00 22.47 252 ASP A C 1
ATOM 1875 O O . ASP A 1 272 ? 8.161 15.796 7.330 1.00 19.74 252 ASP A O 1
ATOM 1880 N N . ASP A 1 273 ? 7.337 17.297 8.792 1.00 21.55 253 ASP A N 1
ATOM 1881 C CA . ASP A 1 273 ? 8.080 16.759 9.925 1.00 22.20 253 ASP A CA 1
ATOM 1882 C C . ASP A 1 273 ? 7.714 15.304 10.175 1.00 20.22 253 ASP A C 1
ATOM 1883 O O . ASP A 1 273 ? 8.583 14.478 10.454 1.00 22.13 253 ASP A O 1
ATOM 1888 N N . PHE A 1 274 ? 6.427 14.985 10.072 1.00 17.78 254 PHE A N 1
ATOM 1889 C CA . PHE A 1 274 ? 5.984 13.614 10.295 1.00 15.15 254 PHE A CA 1
ATOM 1890 C C . PHE A 1 274 ? 6.381 12.661 9.174 1.00 13.85 254 PHE A C 1
ATOM 1891 O O . PHE A 1 274 ? 6.704 11.503 9.425 1.00 13.00 254 PHE A O 1
ATOM 1899 N N . THR A 1 275 ? 6.354 13.141 7.937 1.00 13.87 255 THR A N 1
ATOM 1900 C CA . THR A 1 275 ? 6.727 12.293 6.812 1.00 14.97 255 THR A CA 1
ATOM 1901 C C . THR A 1 275 ? 8.164 11.800 6.972 1.00 14.75 255 THR A C 1
ATOM 1902 O O . THR A 1 275 ? 8.471 10.647 6.671 1.00 14.04 255 THR A O 1
ATOM 1906 N N . THR A 1 276 ? 9.042 12.661 7.476 1.00 14.53 256 THR A N 1
ATOM 1907 C CA . THR A 1 276 ? 10.435 12.269 7.656 1.00 14.83 256 THR A CA 1
ATOM 1908 C C . THR A 1 276 ? 10.620 11.252 8.777 1.00 13.47 256 THR A C 1
ATOM 1909 O O . THR A 1 276 ? 11.692 10.664 8.906 1.00 13.07 256 THR A O 1
ATOM 1913 N N . LEU A 1 277 ? 9.578 11.038 9.580 1.00 11.97 257 LEU A N 1
ATOM 1914 C CA . LEU A 1 277 ? 9.646 10.072 10.679 1.00 11.74 257 LEU A CA 1
ATOM 1915 C C . LEU A 1 277 ? 9.275 8.663 10.206 1.00 11.50 257 LEU A C 1
ATOM 1916 O O . LEU A 1 277 ? 9.410 7.691 10.950 1.00 11.72 257 LEU A O 1
ATOM 1921 N N . LEU A 1 278 ? 8.800 8.559 8.968 1.00 11.19 258 LEU A N 1
ATOM 1922 C CA . LEU A 1 278 ? 8.402 7.271 8.401 1.00 10.20 258 LEU A CA 1
ATOM 1923 C C . LEU A 1 278 ? 9.560 6.472 7.817 1.00 10.94 258 LEU A C 1
ATOM 1924 O O . LEU A 1 278 ? 10.456 7.033 7.197 1.00 12.05 258 LEU A O 1
ATOM 1929 N N . LYS A 1 279 ? 9.523 5.156 8.007 1.00 11.67 259 LYS A N 1
ATOM 1930 C CA . LYS A 1 279 ? 10.548 4.278 7.449 1.00 12.02 259 LYS A CA 1
ATOM 1931 C C . LYS A 1 279 ? 10.264 4.182 5.958 1.00 12.76 259 LYS A C 1
ATOM 1932 O O . LYS A 1 279 ? 9.240 4.671 5.480 1.00 11.16 259 LYS A O 1
ATOM 1938 N N . ARG A 1 280 ? 11.175 3.551 5.226 1.00 12.61 260 ARG A N 1
ATOM 1939 C CA . ARG A 1 280 ? 10.991 3.352 3.798 1.00 11.54 260 ARG A CA 1
ATOM 1940 C C . ARG A 1 280 ? 9.713 2.532 3.650 1.00 12.06 260 ARG A C 1
ATOM 1941 O O . ARG A 1 280 ? 9.481 1.592 4.416 1.00 11.57 260 ARG A O 1
ATOM 1949 N N . ASP A 1 281 ? 8.890 2.903 2.670 1.00 11.52 261 ASP A N 1
ATOM 1950 C CA . ASP A 1 281 ? 7.615 2.245 2.399 1.00 12.55 261 ASP A CA 1
ATOM 1951 C C . ASP A 1 281 ? 6.589 2.473 3.508 1.00 12.65 261 ASP A C 1
ATOM 1952 O O . ASP A 1 281 ? 5.561 1.797 3.559 1.00 12.44 261 ASP A O 1
ATOM 1957 N N . GLY A 1 282 ? 6.872 3.434 4.383 1.00 10.92 262 GLY A N 1
ATOM 1958 C CA . GLY A 1 282 ? 5.961 3.747 5.471 1.00 10.20 262 GLY A CA 1
ATOM 1959 C C . GLY A 1 282 ? 4.833 4.655 5.016 1.00 10.56 262 GLY A C 1
ATOM 1960 O O . GLY A 1 282 ? 4.944 5.331 3.997 1.00 9.93 262 GLY A O 1
ATOM 1961 N N . THR A 1 283 ? 3.748 4.689 5.782 1.00 9.52 263 THR A N 1
ATOM 1962 C CA . THR A 1 283 ? 2.606 5.515 5.424 1.00 9.70 263 THR A CA 1
ATOM 1963 C C . THR A 1 283 ? 2.061 6.291 6.609 1.00 10.50 263 THR A C 1
ATOM 1964 O O . THR A 1 283 ? 2.084 5.801 7.734 1.00 10.42 263 THR A O 1
ATOM 1968 N N . MET A 1 284 ? 1.596 7.511 6.354 1.00 9.70 264 MET A N 1
ATOM 1969 C CA . MET A 1 284 ? 0.946 8.295 7.401 1.00 9.23 264 MET A CA 1
ATOM 1970 C C . MET A 1 284 ? -0.461 8.472 6.869 1.00 10.00 264 MET A C 1
ATOM 1971 O O . MET A 1 284 ? -0.652 8.973 5.759 1.00 9.74 264 MET A O 1
ATOM 1976 N N . THR A 1 285 ? -1.445 8.037 7.643 1.00 8.83 265 THR A N 1
ATOM 1977 C CA . THR A 1 285 ? -2.832 8.145 7.216 1.00 9.35 265 THR A CA 1
ATOM 1978 C C . THR A 1 285 ? -3.560 9.169 8.060 1.00 8.97 265 THR A C 1
ATOM 1979 O O . THR A 1 285 ? -3.463 9.152 9.285 1.00 9.45 265 THR A O 1
ATOM 1983 N N . LEU A 1 286 ? -4.284 10.061 7.392 1.00 9.63 266 LEU A N 1
ATOM 1984 C CA . LEU A 1 286 ? -5.030 11.112 8.068 1.00 9.59 266 LEU A CA 1
ATOM 1985 C C . LEU A 1 286 ? -6.489 10.686 8.246 1.00 10.40 266 LEU A C 1
ATOM 1986 O O . LEU A 1 286 ? -7.096 10.148 7.322 1.00 10.14 266 LEU A O 1
ATOM 1991 N N . VAL A 1 287 ? -7.047 10.919 9.432 1.00 10.44 267 VAL A N 1
ATOM 1992 C CA . VAL A 1 287 ? -8.446 10.573 9.683 1.00 10.74 267 VAL A CA 1
ATOM 1993 C C . VAL A 1 287 ? -9.222 11.717 10.327 1.00 13.46 267 VAL A C 1
ATOM 1994 O O . VAL A 1 287 ? -10.442 11.635 10.481 1.00 13.54 267 VAL A O 1
ATOM 1998 N N . GLY A 1 288 ? -8.520 12.782 10.700 1.00 13.27 268 GLY A N 1
ATOM 1999 C CA . GLY A 1 288 ? -9.193 13.921 11.304 1.00 20.71 268 GLY A CA 1
ATOM 2000 C C . GLY A 1 288 ? -10.067 14.660 10.301 1.00 24.09 268 GLY A C 1
ATOM 2001 O O . GLY A 1 288 ? -9.878 14.532 9.093 1.00 24.36 268 GLY A O 1
ATOM 2002 N N . ALA A 1 289 ? -11.024 15.440 10.798 1.00 27.29 269 ALA A N 1
ATOM 2003 C CA . ALA A 1 289 ? -11.928 16.196 9.933 1.00 29.83 269 ALA A CA 1
ATOM 2004 C C . ALA A 1 289 ? -11.163 17.169 9.040 1.00 31.16 269 ALA A C 1
ATOM 2005 O O . ALA A 1 289 ? -10.533 16.769 8.056 1.00 33.78 269 ALA A O 1
ATOM 2007 N N . PRO A 1 297 ? 3.160 19.173 2.289 1.00 42.45 277 PRO A N 1
ATOM 2008 C CA . PRO A 1 297 ? 3.876 17.896 2.210 1.00 41.58 277 PRO A CA 1
ATOM 2009 C C . PRO A 1 297 ? 4.937 17.879 1.107 1.00 40.48 277 PRO A C 1
ATOM 2010 O O . PRO A 1 297 ? 4.628 17.662 -0.066 1.00 40.86 277 PRO A O 1
ATOM 2014 N N . GLU A 1 298 ? 6.187 18.106 1.500 1.00 38.69 278 GLU A N 1
ATOM 2015 C CA . GLU A 1 298 ? 7.315 18.130 0.576 1.00 36.48 278 GLU A CA 1
ATOM 2016 C C . GLU A 1 298 ? 7.421 16.809 -0.181 1.00 33.94 278 GLU A C 1
ATOM 2017 O O . GLU A 1 298 ? 7.702 15.764 0.411 1.00 32.08 278 GLU A O 1
ATOM 2023 N N . VAL A 1 299 ? 7.198 16.863 -1.491 1.00 30.63 279 VAL A N 1
ATOM 2024 C CA . VAL A 1 299 ? 7.259 15.670 -2.329 1.00 28.34 279 VAL A CA 1
ATOM 2025 C C . VAL A 1 299 ? 8.600 14.959 -2.194 1.00 26.62 279 VAL A C 1
ATOM 2026 O O . VAL A 1 299 ? 8.669 13.734 -2.256 1.00 24.43 279 VAL A O 1
ATOM 2030 N N . PHE A 1 300 ? 9.661 15.739 -2.010 1.00 25.46 280 PHE A N 1
ATOM 2031 C CA . PHE A 1 300 ? 11.011 15.204 -1.855 1.00 25.03 280 PHE A CA 1
ATOM 2032 C C . PHE A 1 300 ? 11.061 14.086 -0.813 1.00 23.21 280 PHE A C 1
ATOM 2033 O O . PHE A 1 300 ? 11.666 13.035 -1.041 1.00 19.97 280 PHE A O 1
ATOM 2041 N N . ASN A 1 301 ? 10.417 14.314 0.327 1.00 21.06 281 ASN A N 1
ATOM 2042 C CA . ASN A 1 301 ? 10.411 13.331 1.401 1.00 19.42 281 ASN A CA 1
ATOM 2043 C C . ASN A 1 301 ? 9.628 12.067 1.070 1.00 16.82 281 ASN A C 1
ATOM 2044 O O . ASN A 1 301 ? 9.911 11.002 1.617 1.00 17.54 281 ASN A O 1
ATOM 2049 N N . LEU A 1 302 ? 8.651 12.171 0.174 1.00 14.03 282 LEU A N 1
ATOM 2050 C CA . LEU A 1 302 ? 7.885 10.991 -0.211 1.00 12.68 282 LEU A CA 1
ATOM 2051 C C . LEU A 1 302 ? 8.717 10.167 -1.186 1.00 12.09 282 LEU A C 1
ATOM 2052 O O . LEU A 1 302 ? 8.787 8.945 -1.090 1.00 11.87 282 LEU A O 1
ATOM 2057 N N . ILE A 1 303 ? 9.353 10.854 -2.126 1.00 10.52 283 ILE A N 1
ATOM 2058 C CA . ILE A 1 303 ? 10.171 10.195 -3.138 1.00 11.03 283 ILE A CA 1
ATOM 2059 C C . ILE A 1 303 ? 11.404 9.478 -2.601 1.00 11.79 283 ILE A C 1
ATOM 2060 O O . ILE A 1 303 ? 11.663 8.330 -2.956 1.00 10.76 283 ILE A O 1
ATOM 2065 N N . MET A 1 304 ? 12.157 10.159 -1.745 1.00 11.12 284 MET A N 1
ATOM 2066 C CA . MET A 1 304 ? 13.386 9.611 -1.184 1.00 13.90 284 MET A CA 1
ATOM 2067 C C . MET A 1 304 ? 13.273 8.270 -0.466 1.00 13.00 284 MET A C 1
ATOM 2068 O O . MET A 1 304 ? 14.261 7.545 -0.374 1.00 10.51 284 MET A O 1
ATOM 2073 N N . LYS A 1 305 ? 12.089 7.931 0.039 1.00 10.99 285 LYS A N 1
ATOM 2074 C CA . LYS A 1 305 ? 11.925 6.670 0.758 1.00 10.75 285 LYS A CA 1
ATOM 2075 C C . LYS A 1 305 ? 10.661 5.911 0.386 1.00 10.07 285 LYS A C 1
ATOM 2076 O O . LYS A 1 305 ? 10.241 5.014 1.116 1.00 10.76 285 LYS A O 1
ATOM 2082 N N . ARG A 1 306 ? 10.070 6.264 -0.750 1.00 9.38 286 ARG A N 1
ATOM 2083 C CA . ARG A 1 306 ? 8.840 5.630 -1.215 1.00 8.93 286 ARG A CA 1
ATOM 2084 C C . ARG A 1 306 ? 7.802 5.600 -0.099 1.00 8.55 286 ARG A C 1
ATOM 2085 O O . ARG A 1 306 ? 7.242 4.551 0.237 1.00 9.59 286 ARG A O 1
ATOM 2093 N N . ARG A 1 307 ? 7.561 6.769 0.479 1.00 8.15 287 ARG A N 1
ATOM 2094 C CA . ARG A 1 307 ? 6.588 6.911 1.554 1.00 8.38 287 ARG A CA 1
ATOM 2095 C C . ARG A 1 307 ? 5.277 7.361 0.944 1.00 8.67 287 ARG A C 1
ATOM 2096 O O . ARG A 1 307 ? 5.231 7.765 -0.217 1.00 9.88 287 ARG A O 1
ATOM 2104 N N . ALA A 1 308 ? 4.210 7.297 1.730 1.00 8.59 288 ALA A N 1
ATOM 2105 C CA . ALA A 1 308 ? 2.910 7.709 1.238 1.00 8.36 288 ALA A CA 1
ATOM 2106 C C . ALA A 1 308 ? 2.077 8.389 2.311 1.00 9.81 288 ALA A C 1
ATOM 2107 O O . ALA A 1 308 ? 2.276 8.170 3.512 1.00 8.28 288 ALA A O 1
ATOM 2109 N N . ILE A 1 309 ? 1.157 9.233 1.859 1.00 8.48 289 ILE A N 1
ATOM 2110 C CA . ILE A 1 309 ? 0.217 9.900 2.744 1.00 10.37 289 ILE A CA 1
ATOM 2111 C C . ILE A 1 309 ? -1.126 9.393 2.239 1.00 9.84 289 ILE A C 1
ATOM 2112 O O . ILE A 1 309 ? -1.406 9.448 1.045 1.00 10.62 289 ILE A O 1
ATOM 2117 N N . ALA A 1 310 ? -1.946 8.878 3.144 1.00 9.01 290 ALA A N 1
ATOM 2118 C CA . ALA A 1 310 ? -3.240 8.346 2.757 1.00 8.10 290 ALA A CA 1
ATOM 2119 C C . ALA A 1 310 ? -4.332 8.889 3.659 1.00 8.15 290 ALA A C 1
ATOM 2120 O O . ALA A 1 310 ? -4.070 9.634 4.601 1.00 8.55 290 ALA A O 1
ATOM 2122 N N . GLY A 1 311 ? -5.564 8.522 3.341 1.00 8.21 291 GLY A N 1
ATOM 2123 C CA . GLY A 1 311 ? -6.691 8.949 4.143 1.00 8.94 291 GLY A CA 1
ATOM 2124 C C . GLY A 1 311 ? -7.543 7.731 4.427 1.00 7.88 291 GLY A C 1
ATOM 2125 O O . GLY A 1 311 ? -7.376 6.690 3.795 1.00 8.54 291 GLY A O 1
ATOM 2126 N N . SER A 1 312 ? -8.450 7.850 5.386 1.00 8.05 292 SER A N 1
ATOM 2127 C CA . SER A 1 312 ? -9.332 6.744 5.726 1.00 9.91 292 SER A CA 1
ATOM 2128 C C . SER A 1 312 ? -10.513 7.300 6.504 1.00 9.03 292 SER A C 1
ATOM 2129 O O . SER A 1 312 ? -10.366 8.280 7.227 1.00 10.56 292 SER A O 1
ATOM 2132 N N . MET A 1 313 ? -11.692 6.715 6.324 1.00 11.52 293 MET A N 1
ATOM 2133 C CA . MET A 1 313 ? -12.843 7.170 7.095 1.00 12.50 293 MET A CA 1
ATOM 2134 C C . MET A 1 313 ? -13.631 5.979 7.624 1.00 12.13 293 MET A C 1
ATOM 2135 O O . MET A 1 313 ? -13.866 4.996 6.910 1.00 11.12 293 MET A O 1
ATOM 2140 N N . ILE A 1 314 ? -14.012 6.081 8.896 1.00 10.68 294 ILE A N 1
ATOM 2141 C CA . ILE A 1 314 ? -14.736 5.038 9.610 1.00 10.75 294 ILE A CA 1
ATOM 2142 C C . ILE A 1 314 ? -14.320 3.634 9.189 1.00 10.31 294 ILE A C 1
ATOM 2143 O O . ILE A 1 314 ? -13.130 3.351 9.079 1.00 10.52 294 ILE A O 1
ATOM 2148 N N . GLY A 1 315 ? -15.295 2.756 8.984 1.00 10.85 295 GLY A N 1
ATOM 2149 C CA . GLY A 1 315 ? -14.994 1.398 8.573 1.00 9.88 295 GLY A CA 1
ATOM 2150 C C . GLY A 1 315 ? -16.265 0.734 8.088 1.00 11.52 295 GLY A C 1
ATOM 2151 O O . GLY A 1 315 ? -17.353 1.254 8.317 1.00 10.98 295 GLY A O 1
ATOM 2152 N N . GLY A 1 316 ? -16.131 -0.397 7.403 1.00 10.80 296 GLY A N 1
ATOM 2153 C CA . GLY A 1 316 ? -17.301 -1.111 6.920 1.00 12.63 296 GLY A CA 1
ATOM 2154 C C . GLY A 1 316 ? -17.988 -1.779 8.094 1.00 12.96 296 GLY A C 1
ATOM 2155 O O . GLY A 1 316 ? -17.455 -1.780 9.205 1.00 12.36 296 GLY A O 1
ATOM 2156 N N . ILE A 1 317 ? -19.159 -2.366 7.870 1.00 11.94 297 ILE A N 1
ATOM 2157 C CA . ILE A 1 317 ? -19.866 -2.995 8.978 1.00 12.21 297 ILE A CA 1
ATOM 2158 C C . ILE A 1 317 ? -19.138 -4.213 9.553 1.00 12.79 297 ILE A C 1
ATOM 2159 O O . ILE A 1 317 ? -18.972 -4.318 10.770 1.00 11.86 297 ILE A O 1
ATOM 2164 N N . PRO A 1 318 ? -18.692 -5.146 8.694 1.00 12.38 298 PRO A N 1
ATOM 2165 C CA . PRO A 1 318 ? -17.990 -6.321 9.219 1.00 13.09 298 PRO A CA 1
ATOM 2166 C C . PRO A 1 318 ? -16.834 -5.964 10.153 1.00 13.53 298 PRO A C 1
ATOM 2167 O O . PRO A 1 318 ? -16.673 -6.578 11.208 1.00 13.81 298 PRO A O 1
ATOM 2171 N N . GLU A 1 319 ? -16.032 -4.973 9.772 1.00 12.32 299 GLU A N 1
ATOM 2172 C CA . GLU A 1 319 ? -14.904 -4.587 10.612 1.00 12.03 299 GLU A CA 1
ATOM 2173 C C . GLU A 1 319 ? -15.355 -3.875 11.878 1.00 10.18 299 GLU A C 1
ATOM 2174 O O . GLU A 1 319 ? -14.698 -3.973 12.913 1.00 9.92 299 GLU A O 1
ATOM 2180 N N . THR A 1 320 ? -16.463 -3.144 11.798 1.00 8.11 300 THR A N 1
ATOM 2181 C CA . THR A 1 320 ? -16.979 -2.456 12.972 1.00 9.37 300 THR A CA 1
ATOM 2182 C C . THR A 1 320 ? -17.386 -3.531 13.980 1.00 10.19 300 THR A C 1
ATOM 2183 O O . THR A 1 320 ? -17.173 -3.380 15.176 1.00 10.01 300 THR A O 1
ATOM 2187 N N . GLN A 1 321 ? -17.965 -4.625 13.490 1.00 10.77 301 GLN A N 1
ATOM 2188 C CA . GLN A 1 321 ? -18.360 -5.713 14.379 1.00 9.00 301 GLN A CA 1
ATOM 2189 C C . GLN A 1 321 ? -17.12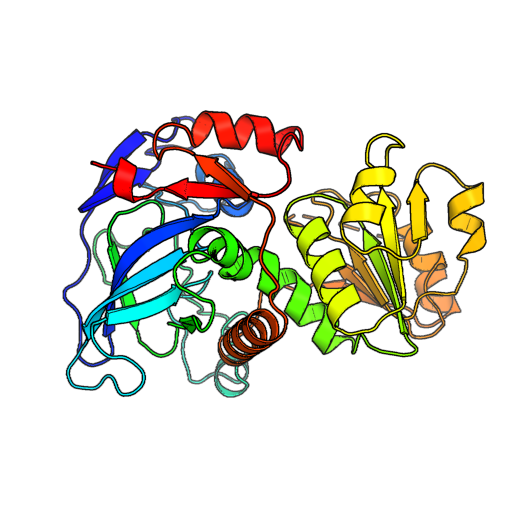3 -6.381 14.973 1.00 10.47 301 GLN A C 1
ATOM 2190 O O . GLN A 1 321 ? -17.101 -6.723 16.155 1.00 11.39 301 GLN A O 1
ATOM 2196 N N . GLU A 1 322 ? -16.101 -6.571 14.146 1.00 11.04 302 GLU A N 1
ATOM 2197 C CA . GLU A 1 322 ? -14.857 -7.189 14.593 1.00 11.90 302 GLU A CA 1
ATOM 2198 C C . GLU A 1 322 ? -14.257 -6.339 15.705 1.00 12.56 302 GLU A C 1
ATOM 2199 O O . GLU A 1 322 ? -13.783 -6.855 16.720 1.00 11.67 302 GLU A O 1
ATOM 2205 N N . MET A 1 323 ? -14.280 -5.026 15.503 1.00 11.54 303 MET A N 1
ATOM 2206 C CA . MET A 1 323 ? -13.740 -4.097 16.483 1.00 11.22 303 MET A CA 1
ATOM 2207 C C . MET A 1 323 ? -14.477 -4.209 17.809 1.00 10.49 303 MET A C 1
ATOM 2208 O O . MET A 1 323 ? -13.861 -4.260 18.869 1.00 8.95 303 MET A O 1
ATOM 2213 N N . LEU A 1 324 ? -15.804 -4.238 17.749 1.00 10.31 304 LEU A N 1
ATOM 2214 C CA . LEU A 1 324 ? -16.599 -4.344 18.964 1.00 10.61 304 LEU A CA 1
ATOM 2215 C C . LEU A 1 324 ? -16.298 -5.637 19.720 1.00 11.88 304 LEU A C 1
ATOM 2216 O O . LEU A 1 324 ? -16.199 -5.632 20.949 1.00 12.04 304 LEU A O 1
ATOM 2221 N N . ASP A 1 325 ? -16.147 -6.739 18.989 1.00 12.92 305 ASP A N 1
ATOM 2222 C CA . ASP A 1 325 ? -15.848 -8.027 19.614 1.00 14.15 305 ASP A CA 1
ATOM 2223 C C . ASP A 1 325 ? -14.471 -7.968 20.275 1.00 13.76 305 ASP A C 1
ATOM 2224 O O . ASP A 1 325 ? -14.292 -8.411 21.413 1.00 13.46 305 ASP A O 1
ATOM 2229 N N . PHE A 1 326 ? -13.508 -7.421 19.542 1.00 12.90 306 PHE A N 1
ATOM 2230 C CA . PHE A 1 326 ? -12.134 -7.260 20.016 1.00 12.66 306 PHE A CA 1
ATOM 2231 C C . PHE A 1 326 ? -12.122 -6.412 21.290 1.00 13.18 306 PHE A C 1
ATOM 2232 O O . PHE A 1 326 ? -11.483 -6.764 22.281 1.00 13.90 306 PHE A O 1
ATOM 2240 N N . CYS A 1 327 ? -12.834 -5.289 21.264 1.00 11.76 307 CYS A N 1
ATOM 2241 C CA . CYS A 1 327 ? -12.888 -4.414 22.424 1.00 11.90 307 CYS A CA 1
ATOM 2242 C C . CYS A 1 327 ? -13.585 -5.082 23.605 1.00 10.82 307 CYS A C 1
ATOM 2243 O O . CYS A 1 327 ? -13.203 -4.873 24.755 1.00 12.52 307 CYS A O 1
ATOM 2246 N N . ALA A 1 328 ? -14.600 -5.893 23.327 1.00 11.94 308 ALA A N 1
ATOM 2247 C CA . ALA A 1 328 ? -15.311 -6.569 24.409 1.00 12.55 308 ALA A CA 1
ATOM 2248 C C . ALA A 1 328 ? -14.386 -7.578 25.081 1.00 15.21 308 ALA A C 1
ATOM 2249 O O . ALA A 1 328 ? -14.320 -7.657 26.310 1.00 15.72 308 ALA A O 1
ATOM 2251 N N . GLU A 1 329 ? -13.662 -8.344 24.275 1.00 17.59 309 GLU A N 1
ATOM 2252 C CA . GLU A 1 329 ? -12.760 -9.349 24.823 1.00 19.74 309 GLU A CA 1
ATOM 2253 C C . GLU A 1 329 ? -11.582 -8.743 25.572 1.00 19.19 309 GLU A C 1
ATOM 2254 O O . GLU A 1 329 ? -11.061 -9.354 26.504 1.00 19.04 309 GLU A O 1
ATOM 2260 N N . HIS A 1 330 ? -11.172 -7.542 25.177 1.00 17.66 310 HIS A N 1
ATOM 2261 C CA . HIS A 1 330 ? -10.047 -6.871 25.819 1.00 18.83 310 HIS A CA 1
ATOM 2262 C C . HIS A 1 330 ? -10.440 -5.817 26.850 1.00 18.72 310 HIS A C 1
ATOM 2263 O O . HIS A 1 330 ? -9.574 -5.187 27.456 1.00 19.18 310 HIS A O 1
ATOM 2270 N N . GLY A 1 331 ? -11.741 -5.627 27.049 1.00 17.70 311 GLY A N 1
ATOM 2271 C CA . GLY A 1 331 ? -12.210 -4.650 28.018 1.00 17.62 311 GLY A CA 1
ATOM 2272 C C . GLY A 1 331 ? -11.892 -3.216 27.646 1.00 16.58 311 GLY A C 1
ATOM 2273 O O . GLY A 1 331 ? -11.675 -2.365 28.510 1.00 18.37 311 GLY A O 1
ATOM 2274 N N . ILE A 1 332 ? -11.877 -2.943 26.348 1.00 15.49 312 ILE A N 1
ATOM 2275 C CA . ILE A 1 332 ? -11.578 -1.609 25.855 1.00 13.63 312 ILE A CA 1
ATOM 2276 C C . ILE A 1 332 ? -12.838 -0.779 25.658 1.00 14.04 312 ILE A C 1
ATOM 2277 O O . ILE A 1 332 ? -13.784 -1.219 25.011 1.00 12.88 312 ILE A O 1
ATOM 2282 N N . VAL A 1 333 ? -12.841 0.418 26.232 1.00 13.49 313 VAL A N 1
ATOM 2283 C CA . VAL A 1 333 ? -13.957 1.346 26.099 1.00 12.73 313 VAL A CA 1
ATOM 2284 C C . VAL A 1 333 ? -13.369 2.745 26.010 1.00 13.23 313 VAL A C 1
ATOM 2285 O O . VAL A 1 333 ? -12.177 2.940 26.258 1.00 13.71 313 VAL A O 1
ATOM 2289 N N . ALA A 1 334 ? -14.202 3.715 25.655 1.00 11.70 314 ALA A N 1
ATOM 2290 C CA . ALA A 1 334 ? -13.750 5.095 25.555 1.00 12.65 314 ALA A CA 1
ATOM 2291 C C . ALA A 1 334 ? -13.808 5.740 26.934 1.00 14.08 314 ALA A C 1
ATOM 2292 O O . ALA A 1 334 ? -14.556 5.286 27.799 1.00 15.15 314 ALA A O 1
ATOM 2294 N N . ASP A 1 335 ? -13.001 6.777 27.144 1.00 14.13 315 ASP A N 1
ATOM 2295 C CA . ASP A 1 335 ? -13.019 7.512 28.408 1.00 15.67 315 ASP A CA 1
ATOM 2296 C C . ASP A 1 335 ? -14.038 8.604 28.121 1.00 14.62 315 ASP A C 1
ATOM 2297 O O . ASP A 1 335 ? -13.837 9.423 27.227 1.00 14.75 315 ASP A O 1
ATOM 2302 N N . ILE A 1 336 ? -15.122 8.624 28.885 1.00 14.08 316 ILE A N 1
ATOM 2303 C CA . ILE A 1 336 ? -16.191 9.571 28.608 1.00 13.82 316 ILE A CA 1
ATOM 2304 C C . ILE A 1 336 ? -16.643 10.477 29.736 1.00 15.05 316 ILE A C 1
ATOM 2305 O O . ILE A 1 336 ? -16.291 10.287 30.900 1.00 14.58 316 ILE A O 1
ATOM 2310 N N . GLU A 1 337 ? -17.437 11.473 29.356 1.00 13.97 317 GLU A N 1
ATOM 2311 C CA . GLU A 1 337 ? -18.042 12.398 30.297 1.00 15.09 317 GLU A CA 1
ATOM 2312 C C . GLU A 1 337 ? -19.502 12.421 29.885 1.00 15.14 317 GLU A C 1
ATOM 2313 O O . GLU A 1 337 ? -19.843 12.893 28.799 1.00 14.26 317 GLU A O 1
ATOM 2319 N N . MET A 1 338 ? -20.360 11.893 30.749 1.00 14.80 318 MET A N 1
ATOM 2320 C CA . MET A 1 338 ? -21.785 11.830 30.463 1.00 16.30 318 MET A CA 1
ATOM 2321 C C . MET A 1 338 ? -22.447 13.194 30.620 1.00 15.43 318 MET A C 1
ATOM 2322 O O . MET A 1 338 ? -22.162 13.926 31.568 1.00 14.94 318 MET A O 1
ATOM 2327 N N . ILE A 1 339 ? -23.324 13.539 29.681 1.00 13.04 319 ILE A N 1
ATOM 2328 C CA . ILE A 1 339 ? -24.022 14.820 29.736 1.00 13.89 319 ILE A CA 1
ATOM 2329 C C . ILE A 1 339 ? -25.504 14.635 29.447 1.00 14.54 319 ILE A C 1
ATOM 2330 O O . ILE A 1 339 ? -25.926 13.582 28.969 1.00 13.04 319 ILE A O 1
ATOM 2335 N N . ARG A 1 340 ? -26.294 15.662 29.752 1.00 14.98 320 ARG A N 1
ATOM 2336 C CA . ARG A 1 340 ? -27.724 15.623 29.486 1.00 15.59 320 ARG A CA 1
ATOM 2337 C C . ARG A 1 340 ? -27.908 16.032 28.030 1.00 15.71 320 ARG A C 1
ATOM 2338 O O . ARG A 1 340 ? -27.029 16.665 27.442 1.00 15.66 320 ARG A O 1
ATOM 2346 N N . ALA A 1 341 ? -29.051 15.683 27.454 1.00 17.62 321 ALA A N 1
ATOM 2347 C CA . ALA A 1 341 ? -29.323 16.020 26.065 1.00 19.07 321 ALA A CA 1
ATOM 2348 C C . ALA A 1 341 ? -29.395 17.530 25.846 1.00 20.46 321 ALA A C 1
ATOM 2349 O O . ALA A 1 341 ? -29.141 18.012 24.744 1.00 21.25 321 ALA A O 1
ATOM 2351 N N . ASP A 1 342 ? -29.722 18.282 26.893 1.00 21.62 322 ASP A N 1
ATOM 2352 C CA . ASP A 1 342 ? -29.818 19.734 26.760 1.00 23.47 322 ASP A CA 1
ATOM 2353 C C . ASP A 1 342 ? -28.494 20.455 26.991 1.00 23.49 322 ASP A C 1
ATOM 2354 O O . ASP A 1 342 ? -28.452 21.685 27.039 1.00 24.15 322 ASP A O 1
ATOM 2359 N N . GLN A 1 343 ? -27.415 19.690 27.125 1.00 20.84 323 GLN A N 1
ATOM 2360 C CA . GLN A 1 343 ? -26.092 20.264 27.358 1.00 19.08 323 GLN A CA 1
ATOM 2361 C C . GLN A 1 343 ? -25.169 20.099 26.154 1.00 18.10 323 GLN A C 1
ATOM 2362 O O . GLN A 1 343 ? -23.975 20.385 26.232 1.00 16.56 323 GLN A O 1
ATOM 2368 N N . ILE A 1 344 ? -25.723 19.656 25.031 1.00 16.87 324 ILE A N 1
ATOM 2369 C CA . ILE A 1 344 ? -24.901 19.437 23.850 1.00 17.44 324 ILE A CA 1
ATOM 2370 C C . ILE A 1 344 ? -24.238 20.695 23.296 1.00 16.30 324 ILE A C 1
ATOM 2371 O O . ILE A 1 344 ? -23.092 20.645 22.848 1.00 16.11 324 ILE A O 1
ATOM 2376 N N . ASN A 1 345 ? -24.938 21.827 23.329 1.00 16.66 325 ASN A N 1
ATOM 2377 C CA . ASN A 1 345 ? -24.353 23.064 22.820 1.00 17.43 325 ASN A CA 1
ATOM 2378 C C . ASN A 1 345 ? -23.109 23.438 23.624 1.00 18.10 325 ASN A C 1
ATOM 2379 O O . ASN A 1 345 ? -22.092 23.837 23.057 1.00 18.91 325 ASN A O 1
ATOM 2384 N N . GLU A 1 346 ? -23.196 23.300 24.945 1.00 19.63 326 GLU A N 1
ATOM 2385 C CA . GLU A 1 346 ? -22.069 23.610 25.819 1.00 20.75 326 GLU A CA 1
ATOM 2386 C C . GLU A 1 346 ? -20.952 22.603 25.571 1.00 20.34 326 GLU A C 1
ATOM 2387 O O . GLU A 1 346 ? -19.771 22.934 25.656 1.00 20.18 326 GLU A O 1
ATOM 2393 N N . ALA A 1 347 ? -21.337 21.369 25.265 1.00 19.65 327 ALA A N 1
ATOM 2394 C CA . ALA A 1 347 ? -20.374 20.311 24.989 1.00 18.74 327 ALA A CA 1
ATOM 2395 C C . ALA A 1 347 ? -19.557 20.665 23.749 1.00 18.91 327 ALA A C 1
ATOM 2396 O O . ALA A 1 347 ? -18.340 20.506 23.733 1.00 19.37 327 ALA A O 1
ATOM 2398 N N . TYR A 1 348 ? -20.226 21.155 22.710 1.00 19.10 328 TYR A N 1
ATOM 2399 C CA . TYR A 1 348 ? -19.524 21.529 21.489 1.00 20.05 328 TYR A CA 1
ATOM 2400 C C . TYR A 1 348 ? -18.442 22.556 21.793 1.00 21.25 328 TYR A C 1
ATOM 2401 O O . TYR A 1 348 ? -17.305 22.425 21.339 1.00 22.88 328 TYR A O 1
ATOM 2410 N N . GLU A 1 349 ? -18.802 23.575 22.567 1.00 23.40 329 GLU A N 1
ATOM 2411 C CA . GLU A 1 349 ? -17.864 24.633 22.928 1.00 25.18 329 GLU A CA 1
ATOM 2412 C C . GLU A 1 349 ? -16.602 24.054 23.556 1.00 24.49 329 GLU A C 1
ATOM 2413 O O . GLU A 1 349 ? -15.488 24.423 23.186 1.00 24.09 329 GLU A O 1
ATOM 2419 N N . ARG A 1 350 ? -16.780 23.138 24.503 1.00 22.62 330 ARG A N 1
ATOM 2420 C CA . ARG A 1 350 ? -15.647 22.514 25.174 1.00 22.28 330 ARG A CA 1
ATOM 2421 C C . ARG A 1 350 ? -14.833 21.644 24.218 1.00 22.59 330 ARG A C 1
ATOM 2422 O O . ARG A 1 350 ? -13.607 21.599 24.300 1.00 23.64 330 ARG A O 1
ATOM 2430 N N . MET A 1 351 ? -15.518 20.955 23.310 1.00 22.44 331 MET A N 1
ATOM 2431 C CA . MET A 1 351 ? -14.842 20.098 22.343 1.00 23.43 331 MET A CA 1
ATOM 2432 C C . MET A 1 351 ? -13.871 20.899 21.485 1.00 25.42 331 MET A C 1
ATOM 2433 O O . MET A 1 351 ? -12.777 20.432 21.166 1.00 26.33 331 MET A O 1
ATOM 2438 N N . LEU A 1 352 ? -14.282 22.105 21.114 1.00 27.20 332 LEU A N 1
ATOM 2439 C CA . LEU A 1 352 ? -13.456 22.977 20.288 1.00 29.65 332 LEU A CA 1
ATOM 2440 C C . LEU A 1 352 ? -12.188 23.416 21.013 1.00 30.97 332 LEU A C 1
ATOM 2441 O O . LEU A 1 352 ? -11.206 23.812 20.383 1.00 30.97 332 LEU A O 1
ATOM 2446 N N . ARG A 1 353 ? -12.213 23.342 22.339 1.00 31.38 333 ARG A N 1
ATOM 2447 C CA . ARG A 1 353 ? -11.061 23.730 23.141 1.00 32.52 333 ARG A CA 1
ATOM 2448 C C . ARG A 1 353 ? -10.319 22.491 23.620 1.00 32.16 333 ARG A C 1
ATOM 2449 O O . ARG A 1 353 ? -9.309 22.594 24.316 1.00 32.38 333 ARG A O 1
ATOM 2457 N N . GLY A 1 354 ? -10.824 21.320 23.242 1.00 30.88 334 GLY A N 1
ATOM 2458 C CA . GLY A 1 354 ? -10.201 20.078 23.662 1.00 30.09 334 GLY A CA 1
ATOM 2459 C C . GLY A 1 354 ? -10.350 19.910 25.161 1.00 28.96 334 GLY A C 1
ATOM 2460 O O . GLY A 1 354 ? -9.528 19.265 25.813 1.00 30.50 334 GLY A O 1
ATOM 2461 N N . ASP A 1 355 ? -11.412 20.495 25.707 1.00 27.06 335 ASP A N 1
ATOM 2462 C CA . ASP A 1 355 ? -11.673 20.432 27.138 1.00 24.72 335 ASP A CA 1
ATOM 2463 C C . ASP A 1 355 ? -12.584 19.272 27.536 1.00 22.72 335 ASP A C 1
ATOM 2464 O O . ASP A 1 355 ? -13.636 19.470 28.146 1.00 21.57 335 ASP A O 1
ATOM 2469 N N . VAL A 1 356 ? -12.174 18.061 27.176 1.00 20.58 336 VAL A N 1
ATOM 2470 C CA . VAL A 1 356 ? -12.925 16.858 27.515 1.00 18.37 336 VAL A CA 1
ATOM 2471 C C . VAL A 1 356 ? -11.967 15.669 27.490 1.00 18.63 336 VAL A C 1
ATOM 2472 O O . VAL A 1 356 ? -11.039 15.625 26.677 1.00 18.97 336 VAL A O 1
ATOM 2476 N N . LYS A 1 357 ? -12.182 14.714 28.390 1.00 17.54 337 LYS A N 1
ATOM 2477 C CA . LYS A 1 357 ? -11.322 13.541 28.474 1.00 17.91 337 LYS A CA 1
ATOM 2478 C C . LYS A 1 357 ? -12.101 12.229 28.409 1.00 16.84 337 LYS A C 1
ATOM 2479 O O . LYS A 1 357 ? -12.420 11.640 29.444 1.00 17.23 337 LYS A O 1
ATOM 2485 N N . TYR A 1 358 ? -12.399 11.757 27.200 1.00 15.01 338 TYR A N 1
ATOM 2486 C CA . TYR A 1 358 ? -12.017 12.427 25.960 1.00 13.48 338 TYR A CA 1
ATOM 2487 C C . TYR A 1 358 ? -13.179 12.462 24.987 1.00 13.87 338 TYR A C 1
ATOM 2488 O O . TYR A 1 358 ? -13.023 12.871 23.835 1.00 14.17 338 TYR A O 1
ATOM 2497 N N . ARG A 1 359 ? -14.343 12.038 25.458 1.00 13.04 339 ARG A N 1
ATOM 2498 C CA . ARG A 1 359 ? -15.522 11.989 24.613 1.00 13.89 339 ARG A CA 1
ATOM 2499 C C . ARG A 1 359 ? -16.782 12.265 25.412 1.00 13.64 339 ARG A C 1
ATOM 2500 O O . ARG A 1 359 ? -16.981 11.696 26.485 1.00 13.59 339 ARG A O 1
ATOM 2508 N N . PHE A 1 360 ? -17.628 13.151 24.900 1.00 12.56 340 PHE A N 1
ATOM 2509 C CA . PHE A 1 360 ? -18.888 13.426 25.568 1.00 11.99 340 PHE A CA 1
ATOM 2510 C C . PHE A 1 360 ? -19.873 12.365 25.102 1.00 12.98 340 PHE A C 1
ATOM 2511 O O . PHE A 1 360 ? 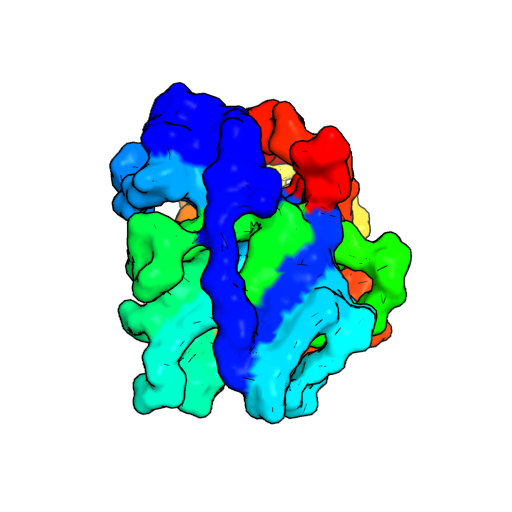-19.861 11.971 23.936 1.00 12.30 340 PHE A O 1
ATOM 2519 N N . VAL A 1 361 ? -20.711 11.890 26.016 1.00 10.50 341 VAL A N 1
ATOM 2520 C CA . VAL A 1 361 ? -21.728 10.905 25.678 1.00 10.81 341 VAL A CA 1
ATOM 2521 C C . VAL A 1 361 ? -23.044 11.348 26.296 1.00 11.17 341 VAL A C 1
ATOM 2522 O O . VAL A 1 361 ? -23.132 11.589 27.500 1.00 11.82 341 VAL A O 1
ATOM 2526 N N . ILE A 1 362 ? -24.061 11.467 25.452 1.00 12.00 342 ILE A N 1
ATOM 2527 C CA . ILE A 1 362 ? -25.386 11.884 25.886 1.00 12.64 342 ILE A CA 1
ATOM 2528 C C . ILE A 1 362 ? -26.160 10.749 26.551 1.00 12.97 342 ILE A C 1
ATOM 2529 O O . ILE A 1 362 ? -26.170 9.61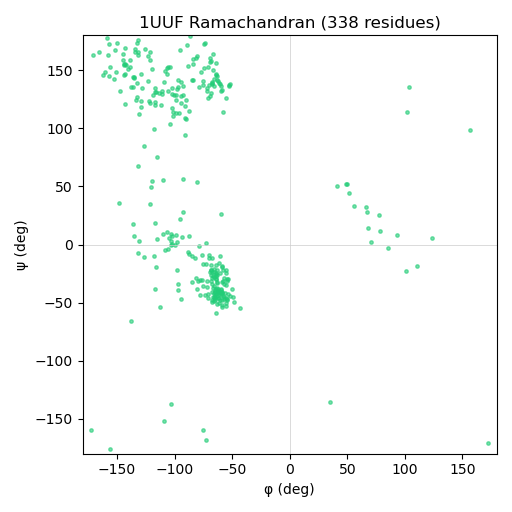7 26.067 1.00 13.73 342 ILE A O 1
ATOM 2534 N N . ASP A 1 363 ? -26.797 11.066 27.673 1.00 13.35 343 ASP A N 1
ATOM 2535 C CA . ASP A 1 363 ? -27.625 10.110 28.398 1.00 13.68 343 ASP A CA 1
ATOM 2536 C C . ASP A 1 363 ? -28.989 10.371 27.767 1.00 14.41 343 ASP A C 1
ATOM 2537 O O . ASP A 1 363 ? -29.701 11.280 28.190 1.00 14.16 343 ASP A O 1
ATOM 2542 N N . ASN A 1 364 ? -29.343 9.593 26.748 1.00 14.34 344 ASN A N 1
ATOM 2543 C CA . ASN A 1 364 ? -30.602 9.806 26.042 1.00 14.59 344 ASN A CA 1
ATOM 2544 C C . ASN A 1 364 ? -31.866 9.731 26.883 1.00 16.64 344 ASN A C 1
ATOM 2545 O O . ASN A 1 364 ? -32.914 10.231 26.474 1.00 16.15 344 ASN A O 1
ATOM 2550 N N . ARG A 1 365 ? -31.779 9.114 28.054 1.00 17.08 345 ARG A N 1
ATOM 2551 C CA . ARG A 1 365 ? -32.943 9.031 28.921 1.00 20.70 345 ARG A CA 1
ATOM 2552 C C . ARG A 1 365 ? -33.356 10.445 29.337 1.00 20.71 345 ARG A C 1
ATOM 2553 O O . ARG A 1 365 ? -34.529 10.703 29.619 1.00 21.85 345 ARG A O 1
ATOM 2561 N N . THR A 1 366 ? -32.393 11.364 29.348 1.00 19.61 346 THR A N 1
ATOM 2562 C CA . THR A 1 366 ? -32.666 12.745 29.743 1.00 19.66 346 THR A CA 1
ATOM 2563 C C . THR A 1 366 ? -33.460 13.539 28.709 1.00 20.27 346 THR A C 1
ATOM 2564 O O . THR A 1 366 ? -33.737 14.725 28.910 1.00 20.12 346 THR A O 1
ATOM 2568 N N . LEU A 1 367 ? -33.822 12.897 27.602 1.00 19.97 347 LEU A N 1
ATOM 2569 C CA . LEU A 1 367 ? -34.606 13.575 26.575 1.00 21.98 347 LEU A CA 1
ATOM 2570 C C . LEU A 1 367 ? -36.008 13.840 27.109 1.00 25.31 347 LEU A C 1
ATOM 2571 O O . LEU A 1 367 ? -36.700 14.746 26.645 1.00 26.15 347 LEU A O 1
ATOM 2576 N N . THR A 1 368 ? -36.418 13.038 28.087 1.00 28.69 348 THR A N 1
ATOM 2577 C CA . THR A 1 368 ? -37.727 13.186 28.714 1.00 33.17 348 THR A CA 1
ATOM 2578 C C . THR A 1 368 ? -37.565 13.639 30.160 1.00 34.65 348 THR A C 1
ATOM 2579 O O . THR A 1 368 ? -38.179 14.663 30.528 1.00 37.06 348 THR A O 1
ATOM 2583 N N . ASP A 1 369 ? -36.826 12.961 30.907 1.00 36.34 349 ASP A N 1
#

CATH classification: 3.90.180.10 (+1 more: 3.40.50.720)

Organism: Escherichia coli (strain K12) (NCBI:txid83333)

Sequence (339 aa):
IKAVGAYSAKQPLEPMDITRREPGPNDVKIEIAYCGVCHSDLHQVRSEWAGTVYPCVPGHEIVGRVVAVGDQVEKYAPGDLVGVGCIVDSCKHCEECEDGLENYCDHMTGTYNSPTPDEPGHTLGGYSQQIVVHERYVLRIRHPQEQLAAVAPLLCAGITTYSPLRHWQAGPGKKVGVVGIGGLGHMGIKLAHAMGAHVVAFTTSEAKREAAKALGADEVVNSRNADEMAAHLKSFDFILNTVAAPHNLDDFTTLLKRDGTMTLVGAPEVFNLIMKRRAIAGSMIGGIPETQEMLDFCAEHGIVADIEMIRADQINEAYERMLRGDVKYRFVIDNRTLT

GO terms:
  GO:0008106 alcohol dehydrogenase (NADP+) activity (F, IDA)